Protein AF-A0A498NZZ6-F1 (afdb_monomer)

Mean predicted aligned error: 19.22 Å

Structure (mmCIF, N/CA/C/O backbone):
data_AF-A0A498NZZ6-F1
#
_entry.id   AF-A0A498NZZ6-F1
#
loop_
_atom_site.group_PDB
_atom_site.id
_atom_site.type_symbol
_atom_site.label_atom_id
_atom_site.label_alt_id
_atom_site.label_comp_id
_atom_site.label_asym_id
_atom_site.label_entity_id
_atom_site.label_seq_id
_atom_site.pdbx_PDB_ins_code
_atom_site.Cartn_x
_atom_site.Cartn_y
_atom_site.Cartn_z
_atom_site.occupancy
_atom_site.B_iso_or_equiv
_atom_site.auth_seq_id
_atom_site.auth_comp_id
_atom_site.auth_asym_id
_atom_site.auth_atom_id
_atom_site.pdbx_PDB_model_num
ATOM 1 N N . MET A 1 1 ? 31.269 -33.606 -19.401 1.00 63.59 1 MET A N 1
ATOM 2 C CA . MET A 1 1 ? 30.592 -34.499 -18.435 1.00 63.59 1 MET A CA 1
ATOM 3 C C . MET A 1 1 ? 29.273 -35.036 -18.987 1.00 63.59 1 MET A C 1
ATOM 5 O O . MET A 1 1 ? 29.204 -36.233 -19.192 1.00 63.59 1 MET A O 1
ATOM 9 N N . PHE A 1 2 ? 28.283 -34.200 -19.326 1.00 67.50 2 PHE A N 1
ATOM 10 C CA . PHE A 1 2 ? 26.957 -34.668 -19.786 1.00 67.50 2 PHE A CA 1
ATOM 11 C C . PHE A 1 2 ? 26.916 -35.304 -21.185 1.00 67.50 2 PHE A C 1
ATOM 13 O O . PHE A 1 2 ? 26.079 -36.144 -21.464 1.00 67.50 2 PHE A O 1
ATOM 20 N N . ARG A 1 3 ? 27.832 -34.947 -22.088 1.00 67.62 3 ARG A N 1
ATOM 21 C CA . ARG A 1 3 ? 27.827 -35.462 -23.471 1.00 67.62 3 ARG A CA 1
ATOM 22 C C . ARG A 1 3 ? 28.180 -36.957 -23.590 1.00 67.62 3 ARG A C 1
ATOM 24 O O . ARG A 1 3 ? 28.007 -37.521 -24.657 1.00 67.62 3 ARG A O 1
ATOM 31 N N . ASN A 1 4 ? 28.660 -37.573 -22.506 1.00 70.81 4 ASN A N 1
ATOM 32 C CA . ASN A 1 4 ? 29.075 -38.979 -22.459 1.00 70.81 4 ASN A CA 1
ATOM 33 C C . ASN A 1 4 ? 28.142 -39.833 -21.577 1.00 70.81 4 ASN A C 1
ATOM 35 O O . ASN A 1 4 ? 28.469 -40.983 -21.304 1.00 70.81 4 ASN A O 1
ATOM 39 N N . SER A 1 5 ? 27.048 -39.270 -21.044 1.00 66.81 5 SER A N 1
ATOM 40 C CA . SER A 1 5 ? 26.195 -39.972 -20.072 1.00 66.81 5 SER A CA 1
ATOM 41 C C . SER A 1 5 ? 25.064 -40.788 -20.701 1.00 66.81 5 SER A C 1
ATOM 43 O O . SER A 1 5 ? 24.504 -41.636 -20.016 1.00 66.81 5 SER A O 1
ATOM 45 N N . SER A 1 6 ? 24.714 -40.542 -21.966 1.00 70.81 6 SER A N 1
ATOM 46 C CA . SER A 1 6 ? 23.755 -41.350 -22.729 1.00 70.81 6 SER A CA 1
ATOM 47 C C . SER A 1 6 ? 23.851 -41.023 -24.220 1.00 70.81 6 SER A C 1
ATOM 49 O O . SER A 1 6 ? 24.021 -39.856 -24.572 1.00 70.81 6 SER A O 1
ATOM 51 N N . ASP A 1 7 ? 23.693 -42.035 -25.075 1.00 79.94 7 ASP A N 1
ATOM 52 C CA . ASP A 1 7 ? 23.539 -41.869 -26.528 1.00 79.94 7 ASP A CA 1
ATOM 53 C C . ASP A 1 7 ? 22.092 -41.507 -26.919 1.00 79.94 7 ASP A C 1
ATOM 55 O O . ASP A 1 7 ? 21.829 -41.081 -28.045 1.00 79.94 7 ASP A O 1
ATOM 59 N N . ASP A 1 8 ? 21.145 -41.643 -25.983 1.00 87.19 8 ASP A N 1
ATOM 60 C CA . ASP A 1 8 ? 19.768 -41.184 -26.149 1.00 87.19 8 ASP A CA 1
ATOM 61 C C . ASP A 1 8 ? 19.680 -39.672 -25.897 1.00 87.19 8 ASP A C 1
ATOM 63 O O . ASP A 1 8 ? 19.874 -39.185 -24.776 1.00 87.19 8 ASP A O 1
ATOM 67 N N . VAL A 1 9 ? 19.338 -38.942 -26.961 1.00 87.94 9 VAL A N 1
ATOM 68 C CA . VAL A 1 9 ? 19.133 -37.489 -26.964 1.00 87.94 9 VAL A CA 1
ATOM 69 C C . VAL A 1 9 ? 18.130 -37.068 -25.896 1.00 87.94 9 VAL A C 1
ATOM 71 O O . VAL A 1 9 ? 18.357 -36.055 -25.238 1.00 87.94 9 VAL A O 1
ATOM 74 N N . ASN A 1 10 ? 17.067 -37.845 -25.684 1.00 87.31 10 ASN A N 1
ATOM 75 C CA . ASN A 1 10 ? 16.030 -37.514 -24.715 1.00 87.31 10 ASN A CA 1
ATOM 76 C C . ASN A 1 10 ? 16.569 -37.582 -23.277 1.00 87.31 10 ASN A C 1
ATOM 78 O O . ASN A 1 10 ? 16.395 -36.655 -22.488 1.00 87.31 10 ASN A O 1
ATOM 82 N N . VAL A 1 11 ? 17.312 -38.642 -22.950 1.00 86.31 11 VAL A N 1
ATOM 83 C CA . VAL A 1 11 ? 17.957 -38.800 -21.633 1.00 86.31 11 VAL A CA 1
ATOM 84 C C . VAL A 1 11 ? 19.023 -37.724 -21.407 1.00 86.31 11 VAL A C 1
ATOM 86 O O . VAL A 1 11 ? 19.155 -37.198 -20.301 1.00 86.31 11 VAL A O 1
ATOM 89 N N . PHE A 1 12 ? 19.765 -37.355 -22.453 1.00 88.19 12 PHE A N 1
ATOM 90 C CA . PHE A 1 12 ? 20.725 -36.256 -22.389 1.00 88.19 12 PHE A CA 1
ATOM 91 C C . PHE A 1 12 ? 20.042 -34.910 -22.105 1.00 88.19 12 PHE A C 1
ATOM 93 O O . PHE A 1 12 ? 20.493 -34.174 -21.222 1.00 88.19 12 PHE A O 1
ATOM 100 N N . THR A 1 13 ? 18.954 -34.589 -22.813 1.00 90.06 13 THR A N 1
ATOM 101 C CA . THR A 1 13 ? 18.217 -33.338 -22.591 1.00 90.06 13 THR A CA 1
ATOM 102 C C . THR A 1 13 ? 17.628 -33.277 -21.191 1.00 90.06 13 THR A C 1
ATOM 104 O O . THR A 1 13 ? 17.774 -32.250 -20.534 1.00 90.06 13 THR A O 1
ATOM 107 N N . GLU A 1 14 ? 17.067 -34.379 -20.692 1.00 90.19 14 GLU A N 1
ATOM 108 C CA . GLU A 1 14 ? 16.544 -34.465 -19.324 1.00 90.19 14 GLU A CA 1
ATOM 109 C C . GLU A 1 14 ? 17.641 -34.222 -18.277 1.00 90.19 14 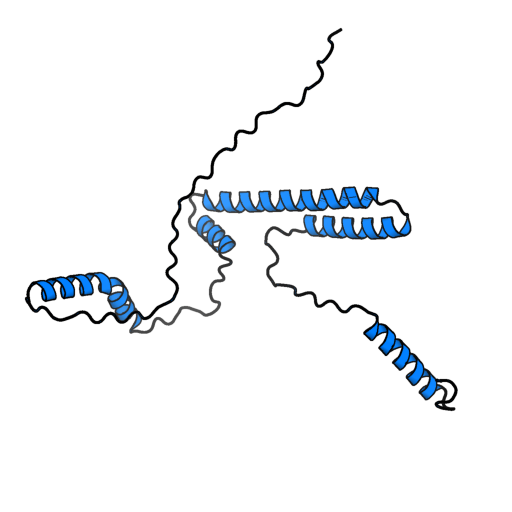GLU A C 1
ATOM 111 O O . GLU A 1 14 ? 17.463 -33.427 -17.354 1.00 90.19 14 GLU A O 1
ATOM 116 N N . ALA A 1 15 ? 18.824 -34.824 -18.446 1.00 89.31 15 ALA A N 1
ATOM 117 C CA . ALA A 1 15 ? 19.942 -34.632 -17.522 1.00 89.31 15 ALA A CA 1
ATOM 118 C C . ALA A 1 15 ? 20.450 -33.179 -17.501 1.00 89.31 15 ALA A C 1
ATOM 120 O O . ALA A 1 15 ? 20.735 -32.629 -16.433 1.00 89.31 15 ALA A O 1
ATOM 121 N N . VAL A 1 16 ? 20.556 -32.543 -18.672 1.00 91.50 16 VAL A N 1
ATOM 122 C CA . VAL A 1 16 ? 21.008 -31.149 -18.787 1.00 91.50 16 VAL A CA 1
ATOM 123 C C . VAL A 1 16 ? 19.960 -30.184 -18.236 1.00 91.50 16 VAL A C 1
ATOM 125 O O . VAL A 1 16 ? 20.310 -29.295 -17.459 1.00 91.50 16 VAL A O 1
ATOM 128 N N . VAL A 1 17 ? 18.685 -30.365 -18.584 1.00 92.69 17 VAL A N 1
ATOM 129 C CA . VAL A 1 17 ? 17.582 -29.535 -18.075 1.00 92.69 17 VAL A CA 1
ATOM 130 C C . VAL A 1 17 ? 17.451 -29.694 -16.563 1.00 92.69 17 VAL A C 1
ATOM 132 O O . VAL A 1 17 ? 17.343 -28.689 -15.862 1.00 92.69 17 VAL A O 1
ATOM 135 N N . GLY A 1 18 ? 17.557 -30.917 -16.040 1.00 93.44 18 GLY A N 1
ATOM 136 C CA . GLY A 1 18 ? 17.551 -31.180 -14.602 1.00 93.44 18 GLY A CA 1
ATOM 137 C C . GLY A 1 18 ? 18.718 -30.509 -13.874 1.00 93.44 18 GLY A C 1
ATOM 138 O O . GLY A 1 18 ? 18.526 -29.910 -12.815 1.00 93.44 18 GLY A O 1
ATOM 139 N N . PHE A 1 19 ? 19.922 -30.533 -14.455 1.00 92.25 19 PHE A N 1
ATOM 140 C CA . PHE A 1 19 ? 21.080 -29.844 -13.883 1.00 92.25 19 PHE A CA 1
ATOM 141 C C . PHE A 1 19 ? 20.921 -28.317 -13.899 1.00 92.25 19 PHE A C 1
ATOM 143 O O . PHE A 1 19 ? 21.207 -27.665 -12.896 1.00 92.25 19 PHE A O 1
ATOM 150 N N . ILE A 1 20 ? 20.423 -27.744 -14.999 1.00 93.81 20 ILE A N 1
ATOM 151 C CA . ILE A 1 20 ? 20.119 -26.307 -15.088 1.00 93.81 20 ILE A CA 1
ATOM 152 C C . ILE A 1 20 ? 19.033 -25.926 -14.077 1.00 93.81 20 ILE A C 1
ATOM 154 O O . ILE A 1 20 ? 19.177 -24.916 -13.393 1.00 93.81 20 ILE A O 1
ATOM 158 N N . GLY A 1 21 ? 17.982 -26.739 -13.944 1.00 93.50 21 GLY A N 1
ATOM 159 C CA . GLY A 1 21 ? 16.913 -26.542 -12.965 1.00 93.50 21 GLY A CA 1
ATOM 160 C C . GLY A 1 21 ? 17.445 -26.537 -11.535 1.00 93.50 21 GLY A C 1
ATOM 161 O O . GLY A 1 21 ? 17.166 -25.608 -10.782 1.00 93.50 21 GLY A O 1
ATOM 162 N N . LYS A 1 22 ? 18.314 -27.498 -11.197 1.00 93.06 22 LYS A N 1
ATOM 163 C CA . LYS A 1 22 ? 19.007 -27.526 -9.905 1.00 93.06 22 LYS A CA 1
ATOM 164 C C . LYS A 1 22 ? 19.840 -26.264 -9.677 1.00 93.06 22 LYS A C 1
ATOM 166 O O . LYS A 1 22 ? 19.746 -25.668 -8.613 1.00 93.06 22 LYS A O 1
ATOM 171 N N . LEU A 1 23 ? 20.635 -25.835 -10.660 1.00 92.00 23 LEU A N 1
ATOM 172 C CA . LEU A 1 23 ? 21.419 -24.602 -10.535 1.00 92.00 23 LEU A CA 1
ATOM 173 C C . LEU A 1 23 ? 20.524 -23.373 -10.359 1.00 92.00 23 LEU A C 1
ATOM 175 O O . LEU A 1 23 ? 20.854 -22.494 -9.568 1.00 92.00 23 LEU A O 1
ATOM 179 N N . ALA A 1 24 ? 19.396 -23.299 -11.063 1.00 90.25 24 ALA A N 1
ATOM 180 C CA . ALA A 1 24 ? 18.435 -22.217 -10.893 1.00 90.25 24 ALA A CA 1
ATOM 181 C C . ALA A 1 24 ? 17.836 -22.220 -9.479 1.00 90.25 24 ALA A C 1
ATOM 183 O O . ALA A 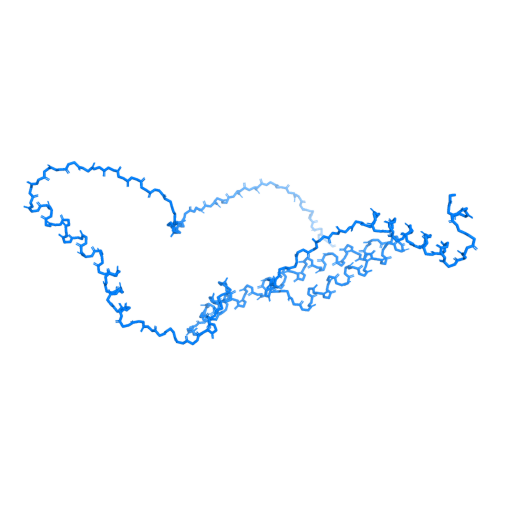1 24 ? 17.751 -21.166 -8.858 1.00 90.25 24 ALA A O 1
ATOM 184 N N . ASP A 1 25 ? 17.492 -23.391 -8.944 1.00 88.19 25 ASP A N 1
ATOM 185 C CA . ASP A 1 25 ? 16.982 -23.535 -7.580 1.00 88.19 25 ASP A CA 1
ATOM 186 C C . ASP A 1 25 ? 18.023 -23.219 -6.498 1.00 88.19 25 ASP A C 1
ATOM 188 O O . ASP A 1 25 ? 17.668 -22.606 -5.489 1.00 88.19 25 ASP A O 1
ATOM 192 N N . ASP A 1 26 ? 19.281 -23.613 -6.712 1.00 87.88 26 ASP A N 1
ATOM 193 C CA . ASP A 1 26 ? 20.394 -23.405 -5.777 1.00 87.88 26 ASP A CA 1
ATOM 194 C C . ASP A 1 26 ? 20.894 -21.944 -5.797 1.00 87.88 26 ASP A C 1
ATOM 196 O O . ASP A 1 26 ? 21.365 -21.433 -4.781 1.00 87.88 26 ASP A O 1
ATOM 200 N N . THR A 1 27 ? 20.800 -21.252 -6.942 1.00 87.31 27 THR A N 1
ATOM 201 C CA . THR A 1 27 ? 21.241 -19.848 -7.092 1.00 87.31 27 THR A CA 1
ATOM 202 C C . THR A 1 27 ? 20.134 -18.830 -6.831 1.00 87.31 27 THR A C 1
ATOM 204 O O . THR A 1 27 ? 20.422 -17.703 -6.415 1.00 87.31 27 THR A O 1
ATOM 207 N N . ALA A 1 28 ? 18.867 -19.191 -7.046 1.00 82.56 28 ALA A N 1
ATOM 208 C CA . ALA A 1 28 ? 17.750 -18.320 -6.724 1.00 82.56 28 ALA A CA 1
ATOM 209 C C . ALA A 1 28 ? 17.581 -18.223 -5.203 1.00 82.56 28 ALA A C 1
ATOM 211 O O . ALA A 1 28 ? 17.160 -19.163 -4.531 1.00 82.56 28 ALA A O 1
ATOM 212 N N . LEU A 1 29 ? 17.841 -17.040 -4.649 1.00 85.00 29 LEU A N 1
ATOM 213 C CA . LEU A 1 29 ? 17.502 -16.717 -3.264 1.00 85.00 29 LEU A CA 1
ATOM 214 C C . LEU A 1 29 ? 15.981 -16.817 -3.056 1.00 85.00 29 LEU A C 1
ATOM 216 O O . LEU A 1 29 ? 15.225 -15.900 -3.386 1.00 85.00 29 LEU A O 1
ATOM 220 N N . LYS A 1 30 ? 15.522 -17.931 -2.477 1.00 80.31 30 LYS A N 1
ATOM 221 C CA . LYS A 1 30 ? 14.125 -18.123 -2.067 1.00 80.31 30 LYS A CA 1
ATOM 222 C C . LYS A 1 30 ? 13.892 -17.382 -0.753 1.00 80.31 30 LYS A C 1
ATOM 224 O O . LYS A 1 30 ? 14.374 -17.789 0.300 1.00 80.31 30 LYS A O 1
ATOM 229 N N . THR A 1 31 ? 13.153 -16.277 -0.808 1.00 81.00 31 THR A N 1
ATOM 230 C CA . THR A 1 31 ? 12.742 -15.535 0.390 1.00 81.00 31 THR A CA 1
ATOM 231 C C . THR A 1 31 ? 11.289 -15.860 0.727 1.00 81.00 31 THR A C 1
ATOM 233 O O . THR A 1 31 ? 10.381 -15.645 -0.072 1.00 81.00 31 THR A O 1
ATOM 236 N N . THR A 1 32 ? 11.049 -16.401 1.923 1.00 80.50 32 THR A N 1
ATOM 237 C CA . THR A 1 32 ? 9.689 -16.665 2.410 1.00 80.50 32 THR A 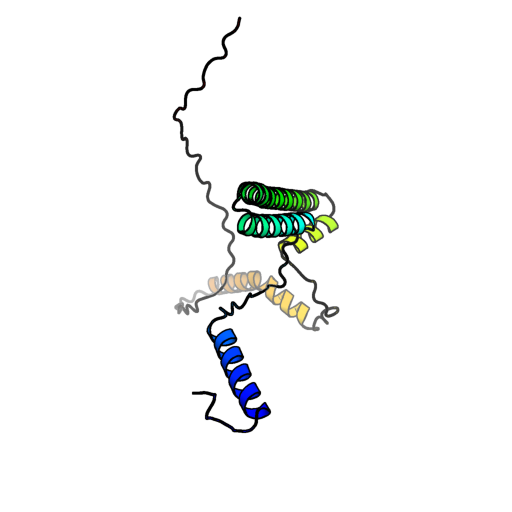CA 1
ATOM 238 C C . THR A 1 32 ? 9.078 -15.367 2.927 1.00 80.50 32 THR A C 1
ATOM 240 O O . THR A 1 32 ? 9.456 -14.868 3.988 1.00 80.50 32 THR A O 1
ATOM 243 N N . ILE A 1 33 ? 8.111 -14.812 2.193 1.00 77.00 33 ILE A N 1
ATOM 244 C CA . ILE A 1 33 ? 7.378 -13.616 2.622 1.00 77.00 33 ILE A CA 1
ATOM 245 C C . ILE A 1 33 ? 6.180 -14.047 3.469 1.00 77.00 33 ILE A C 1
ATOM 247 O O . ILE A 1 33 ? 5.184 -14.557 2.956 1.00 77.00 33 ILE A O 1
ATOM 251 N N . ARG A 1 34 ? 6.248 -13.807 4.782 1.00 72.31 34 ARG A N 1
ATOM 252 C CA . ARG A 1 34 ? 5.100 -13.989 5.678 1.00 72.31 34 ARG A CA 1
ATOM 253 C C . ARG A 1 34 ? 4.110 -12.841 5.481 1.00 72.31 34 ARG A C 1
ATOM 255 O O . ARG A 1 34 ? 4.361 -11.718 5.914 1.00 72.31 34 ARG A O 1
ATOM 262 N N . THR A 1 35 ? 2.987 -13.120 4.827 1.00 61.94 35 THR A N 1
ATOM 263 C CA . THR A 1 35 ? 1.878 -12.171 4.690 1.00 61.94 35 THR A CA 1
ATOM 264 C C . THR A 1 35 ? 0.890 -12.380 5.830 1.00 61.94 35 THR A C 1
ATOM 266 O O . THR A 1 35 ? 0.328 -13.455 6.010 1.00 61.94 35 THR A O 1
ATOM 269 N N . PHE A 1 36 ? 0.699 -11.349 6.648 1.00 61.47 36 PHE A N 1
ATOM 270 C CA . PHE A 1 36 ? -0.318 -11.380 7.689 1.00 61.47 36 PHE A CA 1
ATOM 271 C C . PHE A 1 36 ? -1.657 -10.927 7.104 1.00 61.47 36 PHE A C 1
ATOM 273 O O . PHE A 1 36 ? -1.681 -9.923 6.385 1.00 61.47 36 PHE A O 1
ATOM 280 N N . PRO A 1 37 ? -2.784 -11.557 7.478 1.00 59.66 37 PRO A N 1
ATOM 281 C CA . PRO A 1 37 ? -4.128 -11.058 7.182 1.00 59.66 37 PRO A CA 1
ATOM 282 C C . PRO A 1 37 ? -4.477 -9.806 8.015 1.00 59.66 37 PRO A C 1
ATOM 284 O O . PRO A 1 37 ? -5.627 -9.581 8.365 1.00 59.66 37 PRO A O 1
ATOM 287 N N . ASN A 1 38 ? -3.484 -8.973 8.333 1.00 60.34 38 ASN A N 1
ATOM 288 C CA . ASN A 1 38 ? -3.653 -7.662 8.939 1.00 60.34 38 ASN A CA 1
ATOM 289 C C . ASN A 1 38 ? -3.337 -6.601 7.879 1.00 60.34 38 ASN A C 1
ATOM 291 O O . ASN A 1 38 ? -2.321 -5.898 7.938 1.00 60.34 38 ASN A O 1
ATOM 295 N N . GLN A 1 39 ? -4.185 -6.539 6.846 1.00 71.50 39 GLN A N 1
ATOM 296 C CA . GLN A 1 39 ? -4.186 -5.374 5.972 1.00 71.50 39 GLN A CA 1
ATOM 297 C C . GLN A 1 39 ? -4.578 -4.188 6.834 1.00 71.50 39 GLN A C 1
ATOM 299 O O . GLN A 1 39 ? -5.714 -4.091 7.296 1.00 71.50 39 GLN A O 1
ATOM 304 N N . LYS A 1 40 ? -3.614 -3.300 7.071 1.00 85.00 40 LYS A N 1
ATOM 305 C CA . LYS A 1 40 ? -3.867 -2.122 7.883 1.00 85.00 40 LYS A CA 1
ATOM 306 C C . LYS A 1 40 ? -5.040 -1.354 7.263 1.00 85.00 40 LYS A C 1
ATOM 308 O O . LYS A 1 40 ? -4.986 -1.071 6.067 1.00 85.00 40 LYS A O 1
ATOM 313 N N . PRO A 1 41 ? -6.068 -0.980 8.042 1.00 85.00 41 PRO A N 1
ATOM 314 C CA . PRO A 1 41 ? -7.312 -0.416 7.507 1.00 85.00 41 PRO A CA 1
ATOM 315 C C . PRO A 1 41 ? -7.128 0.942 6.811 1.00 85.00 41 PRO A C 1
ATOM 317 O O . PRO A 1 41 ? -8.007 1.393 6.083 1.00 85.00 41 PRO A O 1
ATOM 320 N N . TRP A 1 42 ? -5.974 1.585 7.002 1.00 88.75 42 TRP A N 1
ATOM 321 C CA . TRP A 1 42 ? -5.573 2.805 6.305 1.00 88.75 42 TRP A CA 1
ATOM 322 C C . TRP A 1 42 ? -4.838 2.561 4.976 1.00 88.75 42 TRP A C 1
ATOM 324 O O . TRP A 1 42 ? -4.507 3.528 4.299 1.00 88.75 42 TRP A O 1
ATOM 334 N N . VAL A 1 43 ? -4.551 1.314 4.582 1.00 91.69 43 VAL A N 1
ATOM 335 C CA . VAL A 1 43 ? -3.951 1.005 3.273 1.00 91.69 43 VAL A CA 1
ATOM 336 C C . VAL A 1 43 ? -5.050 0.988 2.219 1.00 91.69 43 VAL A C 1
ATOM 338 O O . VAL A 1 43 ? -5.822 0.040 2.106 1.00 91.69 43 VAL A O 1
ATOM 341 N N . ASP A 1 44 ? -5.116 2.053 1.433 1.00 89.50 44 ASP A N 1
ATOM 342 C CA . ASP A 1 44 ? -6.125 2.249 0.402 1.00 89.50 44 ASP A CA 1
ATOM 343 C C . ASP A 1 44 ? -5.579 1.942 -1.011 1.00 89.50 44 ASP A C 1
ATOM 345 O O . ASP A 1 44 ? -4.499 1.369 -1.202 1.00 89.50 44 ASP A O 1
ATOM 349 N N . LYS A 1 45 ? -6.358 2.265 -2.052 1.00 90.69 45 LYS A N 1
ATOM 350 C CA . LYS A 1 45 ? -5.883 2.145 -3.441 1.00 90.69 45 LYS A CA 1
ATOM 351 C C . LYS A 1 45 ? -4.746 3.126 -3.749 1.00 90.69 45 LYS A C 1
ATOM 353 O O . LYS A 1 45 ? -3.834 2.751 -4.472 1.00 90.69 45 LYS A O 1
ATOM 358 N N . THR A 1 46 ? -4.756 4.323 -3.160 1.00 92.19 46 THR A N 1
ATOM 359 C CA . THR A 1 46 ? -3.789 5.381 -3.487 1.00 92.19 46 THR A CA 1
ATOM 360 C C . THR A 1 46 ? -2.382 5.013 -3.023 1.00 92.19 46 THR A C 1
ATOM 362 O O . THR A 1 46 ? -1.423 5.181 -3.776 1.00 92.19 46 THR A O 1
ATOM 365 N N . ILE A 1 47 ? -2.252 4.387 -1.849 1.00 95.06 47 ILE A N 1
ATOM 366 C CA . ILE A 1 47 ? -0.981 3.828 -1.374 1.00 95.06 47 ILE A CA 1
ATOM 367 C C . ILE A 1 47 ? -0.498 2.711 -2.303 1.00 95.06 47 ILE A C 1
ATOM 369 O O . ILE A 1 47 ? 0.685 2.663 -2.646 1.00 95.06 47 ILE A O 1
ATOM 373 N N . ARG A 1 48 ? -1.395 1.815 -2.734 1.00 94.00 48 ARG A N 1
ATOM 374 C CA . ARG A 1 48 ? -1.042 0.732 -3.670 1.00 94.00 48 ARG A CA 1
ATOM 375 C C . ARG A 1 48 ? -0.594 1.279 -5.024 1.00 94.00 48 ARG A C 1
ATOM 377 O O . ARG A 1 48 ? 0.353 0.753 -5.604 1.00 94.00 48 ARG A O 1
ATOM 384 N N . ASP A 1 49 ? -1.227 2.339 -5.507 1.00 95.75 49 ASP A N 1
ATOM 385 C CA . ASP A 1 49 ? -0.863 3.020 -6.751 1.00 95.75 49 ASP A CA 1
ATOM 386 C C . ASP A 1 49 ? 0.498 3.711 -6.625 1.00 95.75 49 ASP A C 1
ATOM 388 O O . ASP A 1 49 ? 1.360 3.532 -7.486 1.00 95.75 49 ASP A O 1
ATOM 392 N N . ALA A 1 50 ? 0.747 4.409 -5.513 1.00 96.50 50 ALA A N 1
ATOM 393 C CA . ALA A 1 50 ? 2.037 5.033 -5.228 1.00 96.50 50 ALA A CA 1
ATOM 394 C C . ALA A 1 50 ? 3.171 3.996 -5.130 1.00 96.50 50 ALA A C 1
ATOM 396 O O . ALA A 1 50 ? 4.260 4.213 -5.665 1.00 96.50 50 ALA A O 1
ATOM 397 N N . LEU A 1 51 ? 2.919 2.844 -4.496 1.00 96.94 51 LEU A N 1
ATOM 398 C CA . LEU A 1 51 ? 3.875 1.735 -4.433 1.00 96.94 51 LEU A CA 1
ATOM 399 C C . LEU A 1 51 ? 4.174 1.169 -5.826 1.00 96.94 51 LEU A C 1
ATOM 401 O O . LEU A 1 51 ? 5.344 1.001 -6.168 1.00 96.94 51 LEU A O 1
ATOM 405 N N . ARG A 1 52 ? 3.141 0.933 -6.647 1.00 97.50 52 ARG A N 1
ATOM 406 C CA . ARG A 1 52 ? 3.312 0.481 -8.039 1.00 97.50 52 ARG A CA 1
ATOM 407 C C . ARG A 1 52 ? 4.108 1.487 -8.868 1.00 97.50 52 ARG A C 1
ATOM 409 O O . ARG A 1 52 ? 5.032 1.087 -9.570 1.00 97.50 52 ARG A O 1
ATOM 416 N N . SER A 1 53 ? 3.800 2.777 -8.741 1.00 97.25 53 SER A N 1
ATOM 417 C CA . SER A 1 53 ? 4.523 3.861 -9.417 1.00 97.25 53 SER A CA 1
ATOM 418 C C . SER A 1 53 ? 5.998 3.899 -9.012 1.00 97.25 53 SER A C 1
ATOM 420 O O . SER A 1 53 ? 6.868 3.988 -9.876 1.00 97.25 53 SER A O 1
ATOM 422 N N . ARG A 1 54 ? 6.306 3.735 -7.719 1.00 98.12 54 ARG A N 1
ATOM 423 C CA . ARG A 1 54 ? 7.690 3.652 -7.232 1.00 98.12 54 ARG A CA 1
ATOM 424 C C . ARG A 1 54 ? 8.437 2.451 -7.806 1.00 98.12 54 ARG A C 1
ATOM 426 O O . ARG A 1 54 ? 9.582 2.612 -8.220 1.00 98.12 54 ARG A O 1
ATOM 433 N N . THR A 1 55 ? 7.815 1.274 -7.841 1.00 98.00 55 THR A N 1
ATOM 434 C CA . THR A 1 55 ? 8.426 0.074 -8.436 1.00 98.00 55 THR A CA 1
ATOM 435 C C . THR A 1 55 ? 8.677 0.263 -9.932 1.00 98.00 55 THR A C 1
ATOM 437 O O . THR A 1 55 ? 9.761 -0.051 -10.413 1.00 98.00 55 THR A O 1
ATOM 440 N N . ALA A 1 56 ? 7.721 0.843 -10.663 1.00 97.69 56 ALA A N 1
ATOM 441 C CA . ALA A 1 56 ? 7.892 1.154 -12.081 1.00 97.69 56 ALA A CA 1
ATOM 442 C C . ALA A 1 56 ? 9.036 2.156 -12.315 1.00 97.69 56 ALA A C 1
ATOM 444 O O . ALA A 1 56 ? 9.881 1.927 -13.176 1.00 97.69 56 ALA A O 1
ATOM 445 N N . ALA A 1 57 ? 9.111 3.220 -11.509 1.00 97.56 57 ALA A N 1
ATOM 446 C CA . ALA A 1 57 ? 10.175 4.218 -11.591 1.00 97.56 57 ALA A CA 1
ATOM 447 C C . ALA A 1 57 ? 11.559 3.636 -11.263 1.00 97.56 57 ALA A C 1
ATOM 449 O O . ALA A 1 57 ? 12.543 4.021 -11.886 1.00 97.56 57 ALA A O 1
ATOM 450 N N . TYR A 1 58 ? 11.641 2.693 -10.320 1.00 97.38 58 TYR A N 1
ATOM 451 C CA . TYR A 1 58 ? 12.884 1.983 -10.018 1.00 97.38 58 TYR A CA 1
ATOM 452 C C . TYR A 1 58 ? 13.361 1.145 -11.210 1.00 97.38 58 TYR A C 1
ATOM 454 O O . TYR A 1 58 ? 14.512 1.258 -11.622 1.00 97.38 58 TYR A O 1
ATOM 462 N N . ASN A 1 59 ? 12.462 0.355 -11.804 1.00 97.00 59 ASN A N 1
ATOM 463 C CA . ASN A 1 59 ? 12.789 -0.484 -12.957 1.00 97.00 59 ASN A CA 1
ATOM 464 C C . ASN A 1 59 ? 13.184 0.360 -14.180 1.00 97.00 59 ASN A C 1
ATOM 466 O O . ASN A 1 59 ? 14.147 0.033 -14.869 1.00 97.00 59 ASN A O 1
ATOM 470 N N . ALA A 1 60 ? 12.481 1.471 -14.421 1.00 96.50 60 ALA A N 1
ATOM 471 C CA . ALA A 1 60 ? 12.830 2.418 -15.477 1.00 96.50 60 ALA A CA 1
ATOM 472 C C . ALA A 1 60 ? 14.198 3.074 -15.226 1.00 96.50 60 ALA A C 1
ATOM 474 O O . ALA A 1 60 ? 15.006 3.176 -16.145 1.00 96.50 60 ALA A O 1
ATOM 475 N N . GLY A 1 61 ? 14.488 3.457 -13.979 1.00 96.75 61 GLY A N 1
ATOM 476 C CA . GLY A 1 61 ? 15.784 4.013 -13.594 1.00 96.75 61 GLY A CA 1
ATOM 477 C C . GLY A 1 61 ? 16.934 3.014 -13.720 1.00 96.75 61 GLY A C 1
ATOM 478 O O . GLY A 1 61 ? 18.037 3.409 -14.079 1.00 96.75 61 GLY A O 1
ATOM 479 N N . LEU A 1 62 ? 16.687 1.718 -13.507 1.00 95.06 62 LEU A N 1
ATOM 480 C CA . LEU A 1 62 ? 17.690 0.673 -13.738 1.00 95.06 62 LEU A CA 1
ATOM 481 C C . LEU A 1 62 ? 18.040 0.528 -15.229 1.00 95.06 62 LEU A C 1
ATOM 483 O O . LEU A 1 62 ? 19.198 0.296 -15.559 1.00 95.06 62 LEU A O 1
ATOM 487 N N . ALA A 1 63 ? 17.057 0.694 -16.120 1.00 94.62 63 ALA A N 1
ATOM 488 C CA . ALA A 1 63 ? 17.265 0.636 -17.567 1.00 94.62 63 ALA A CA 1
ATOM 489 C C . ALA A 1 63 ? 17.869 1.930 -18.144 1.00 94.62 63 ALA A C 1
ATOM 491 O O . ALA A 1 63 ? 18.701 1.873 -19.045 1.00 94.62 63 ALA A O 1
ATOM 492 N N . SER A 1 64 ? 17.448 3.095 -17.639 1.00 93.38 64 SER A N 1
ATOM 493 C CA . SER A 1 64 ? 17.838 4.410 -18.169 1.00 93.38 64 SER A CA 1
ATOM 494 C C . SER A 1 64 ? 19.030 5.051 -17.448 1.00 93.38 64 SER A C 1
ATOM 496 O O . SER A 1 64 ? 19.587 6.018 -17.960 1.00 93.38 64 SER A O 1
ATOM 498 N N . GLY A 1 65 ? 19.379 4.593 -16.243 1.00 94.38 65 GLY A N 1
ATOM 499 C CA . GLY A 1 65 ? 20.385 5.207 -15.367 1.00 94.38 65 GLY A CA 1
ATOM 500 C C . GLY A 1 65 ? 19.901 6.422 -14.557 1.00 94.38 65 GLY A C 1
ATOM 501 O O . GLY A 1 65 ? 20.571 6.818 -13.604 1.00 94.38 65 GLY A O 1
ATOM 502 N N . ASP A 1 66 ? 18.739 7.004 -14.877 1.00 95.25 66 ASP A N 1
ATOM 503 C CA . ASP A 1 66 ? 18.167 8.136 -14.138 1.00 95.25 66 ASP A CA 1
ATOM 504 C C . ASP A 1 66 ? 17.309 7.680 -12.943 1.00 95.25 66 ASP A C 1
ATOM 506 O O . ASP A 1 66 ? 16.247 7.074 -13.088 1.00 95.25 66 ASP A O 1
ATOM 510 N N . MET A 1 67 ? 17.757 8.021 -11.734 1.00 96.06 67 MET A N 1
ATOM 511 C CA . MET A 1 67 ? 17.091 7.671 -10.476 1.00 96.06 67 MET A CA 1
ATOM 512 C C . MET A 1 67 ? 16.244 8.821 -9.892 1.00 96.06 67 MET A C 1
ATOM 514 O O . MET A 1 67 ? 15.634 8.666 -8.825 1.00 96.06 67 MET A O 1
ATOM 518 N N . VAL A 1 68 ? 16.180 9.985 -10.548 1.00 97.44 68 VAL A N 1
ATOM 519 C CA . VAL A 1 68 ? 15.376 11.134 -10.092 1.00 97.44 68 VAL A CA 1
ATOM 520 C C . VAL A 1 68 ? 13.878 10.789 -9.987 1.00 97.44 68 VAL A C 1
ATOM 522 O O . VAL A 1 68 ? 13.296 11.048 -8.923 1.00 97.44 68 VAL A O 1
ATOM 525 N N . PRO A 1 69 ? 13.245 10.119 -10.976 1.00 96.88 69 PRO A N 1
ATOM 526 C CA . PRO A 1 69 ? 11.834 9.737 -10.889 1.00 96.88 69 PRO A CA 1
ATOM 527 C C . PRO A 1 69 ? 11.549 8.800 -9.712 1.00 96.88 69 PRO A C 1
ATOM 529 O O . PRO A 1 69 ? 10.528 8.922 -9.033 1.00 96.88 69 PRO A O 1
ATOM 532 N N . TYR A 1 70 ? 12.480 7.894 -9.409 1.00 97.75 70 TYR A N 1
ATOM 533 C CA . TYR A 1 70 ? 12.359 6.990 -8.270 1.00 97.75 70 TYR A CA 1
ATOM 534 C C . TYR A 1 70 ? 12.409 7.730 -6.926 1.00 97.75 70 TYR A C 1
ATOM 536 O O . TYR A 1 70 ? 11.639 7.400 -6.014 1.00 97.75 70 TYR A O 1
ATOM 544 N N . LYS A 1 71 ? 13.272 8.749 -6.781 1.00 97.31 71 LYS A N 1
ATOM 545 C CA . LYS A 1 71 ? 13.313 9.591 -5.570 1.00 97.31 71 LYS A CA 1
ATOM 546 C C . LYS A 1 71 ? 11.984 10.324 -5.368 1.00 97.31 71 LYS A C 1
ATOM 548 O O . LYS A 1 71 ? 11.444 10.299 -4.258 1.00 97.31 71 LYS A O 1
ATOM 553 N N . ALA A 1 72 ? 11.427 10.899 -6.435 1.00 97.62 72 ALA A N 1
ATOM 554 C CA . ALA A 1 72 ? 10.124 11.563 -6.403 1.00 97.62 72 ALA A CA 1
ATOM 555 C C . ALA A 1 72 ? 8.993 10.587 -6.032 1.00 97.62 72 ALA A C 1
ATOM 557 O O . ALA A 1 72 ? 8.227 10.842 -5.099 1.00 97.62 72 ALA A O 1
ATOM 558 N N . ALA A 1 73 ? 8.938 9.415 -6.672 1.00 97.81 73 ALA A N 1
ATOM 559 C CA . ALA A 1 73 ? 7.952 8.384 -6.352 1.00 97.81 73 ALA A CA 1
ATOM 560 C C . ALA A 1 73 ? 8.094 7.868 -4.905 1.00 97.81 73 ALA A C 1
ATOM 562 O O . ALA A 1 73 ? 7.099 7.639 -4.218 1.00 97.81 73 ALA A O 1
ATOM 563 N N . SER A 1 74 ? 9.323 7.755 -4.391 1.00 97.44 74 SER A N 1
ATOM 564 C CA . SER A 1 74 ? 9.587 7.380 -2.995 1.00 97.44 74 SER A CA 1
ATOM 565 C C . SER A 1 74 ? 9.107 8.435 -1.997 1.00 97.44 74 SER A C 1
ATOM 567 O O . SER A 1 74 ? 8.584 8.095 -0.932 1.00 97.44 74 SER A O 1
ATOM 569 N N . TYR A 1 75 ? 9.247 9.721 -2.327 1.00 97.88 75 TYR A N 1
ATOM 570 C CA . TYR A 1 75 ? 8.645 10.796 -1.541 1.00 97.88 75 TYR A CA 1
ATOM 571 C C . TYR A 1 75 ? 7.113 10.714 -1.556 1.00 97.88 75 TYR A C 1
ATOM 573 O O . TYR A 1 75 ? 6.497 10.751 -0.489 1.00 97.88 75 TYR A O 1
ATOM 581 N N . ASN A 1 76 ? 6.510 10.490 -2.725 1.00 97.06 76 ASN A N 1
ATOM 582 C CA . ASN A 1 76 ? 5.059 10.353 -2.865 1.00 97.06 76 ASN A CA 1
ATOM 583 C C . ASN A 1 76 ? 4.493 9.184 -2.051 1.00 97.06 76 ASN A C 1
ATOM 585 O O . ASN A 1 76 ? 3.467 9.352 -1.398 1.00 97.06 76 ASN A O 1
ATOM 589 N N . VAL A 1 77 ? 5.179 8.035 -1.997 1.00 97.75 77 VAL A N 1
ATOM 590 C CA . VAL A 1 77 ? 4.777 6.912 -1.127 1.00 97.75 77 VAL A CA 1
ATOM 591 C C . VAL A 1 77 ? 4.732 7.338 0.342 1.00 97.75 77 VAL A C 1
ATOM 593 O O . VAL A 1 77 ? 3.743 7.084 1.028 1.00 97.75 77 VAL A O 1
ATOM 596 N N . ARG A 1 78 ? 5.777 8.014 0.839 1.00 97.19 78 ARG A N 1
ATOM 597 C CA . ARG A 1 78 ? 5.817 8.485 2.236 1.00 97.19 78 ARG A CA 1
ATOM 598 C C . ARG A 1 78 ? 4.696 9.482 2.526 1.00 97.19 78 ARG A C 1
ATOM 600 O O . ARG A 1 78 ? 4.060 9.385 3.576 1.00 97.19 78 ARG A O 1
ATOM 607 N N . LYS A 1 79 ? 4.441 10.400 1.591 1.00 96.69 79 LYS A N 1
ATOM 608 C CA . LYS A 1 79 ? 3.362 11.388 1.686 1.00 96.69 79 LYS A CA 1
ATOM 609 C C . LYS A 1 79 ? 1.987 10.714 1.734 1.00 96.69 79 LYS A C 1
ATOM 611 O O . LYS A 1 79 ? 1.259 10.934 2.697 1.00 96.69 79 LYS A O 1
ATOM 616 N N . ALA A 1 80 ? 1.693 9.819 0.791 1.00 95.94 80 ALA A N 1
ATOM 617 C CA . ALA A 1 80 ? 0.428 9.085 0.737 1.00 95.94 80 ALA A CA 1
ATOM 618 C C . ALA A 1 80 ? 0.179 8.268 2.016 1.00 95.94 80 ALA A C 1
ATOM 620 O O . ALA A 1 80 ? -0.914 8.293 2.574 1.00 95.94 80 ALA A O 1
ATOM 621 N N . VAL A 1 81 ? 1.209 7.597 2.548 1.00 96.19 81 VAL A N 1
ATOM 622 C CA . VAL A 1 81 ? 1.096 6.857 3.817 1.00 96.19 81 VAL A CA 1
ATOM 623 C C . VAL A 1 81 ? 0.809 7.790 4.996 1.00 96.19 81 VAL A C 1
ATOM 625 O O . VAL A 1 81 ? -0.007 7.450 5.856 1.00 96.19 81 VAL A O 1
ATOM 628 N N . LYS A 1 82 ? 1.468 8.955 5.067 1.00 96.00 82 LYS A N 1
ATOM 629 C CA . LYS A 1 82 ? 1.227 9.943 6.129 1.00 96.00 82 LYS A CA 1
ATOM 630 C C . LYS A 1 82 ? -0.211 10.461 6.075 1.00 96.00 82 LYS A C 1
ATOM 632 O O . LYS A 1 82 ? -0.889 10.462 7.100 1.00 96.00 82 LYS A O 1
ATOM 637 N N . GLU A 1 83 ? -0.676 10.842 4.891 1.00 95.69 83 GLU A N 1
ATOM 638 C CA . GLU A 1 83 ? -2.030 11.358 4.668 1.00 95.69 83 GLU A CA 1
ATOM 639 C C . GLU A 1 83 ? -3.097 10.307 4.987 1.00 95.69 83 GLU A C 1
ATOM 641 O O . GLU A 1 83 ? -4.042 10.597 5.720 1.00 95.69 83 GLU A O 1
ATOM 646 N N . ALA A 1 84 ? -2.915 9.065 4.537 1.00 95.62 84 ALA A N 1
ATOM 647 C CA . ALA A 1 84 ? -3.864 7.987 4.797 1.00 95.62 84 ALA A CA 1
ATOM 648 C C . ALA A 1 84 ? -3.982 7.651 6.292 1.00 95.62 84 ALA A C 1
ATOM 650 O O . ALA A 1 84 ? -5.088 7.471 6.807 1.00 95.62 84 ALA A O 1
ATOM 651 N N . LYS A 1 85 ? -2.854 7.617 7.017 1.00 94.69 85 LYS A N 1
ATOM 652 C CA . LYS A 1 85 ? -2.856 7.427 8.476 1.00 94.69 85 LYS A CA 1
ATOM 653 C C . LYS A 1 85 ? -3.582 8.561 9.192 1.00 94.69 85 LYS A C 1
ATOM 655 O O . LYS A 1 85 ? -4.400 8.288 10.064 1.00 94.69 85 LYS A O 1
ATOM 660 N N . GLN A 1 86 ? -3.310 9.812 8.818 1.00 95.25 86 GLN A N 1
ATOM 661 C CA . GLN A 1 86 ? -3.977 10.977 9.407 1.00 95.25 86 GLN A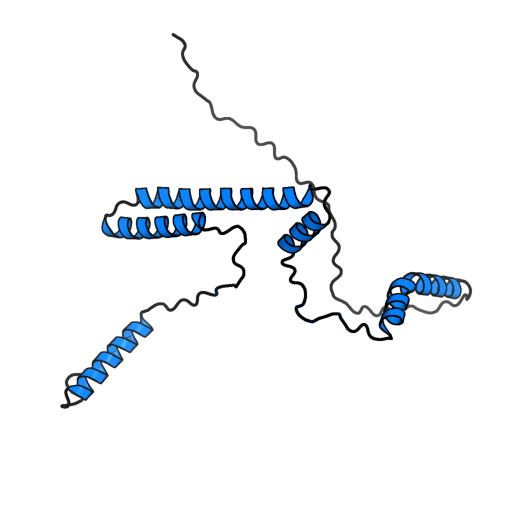 CA 1
ATOM 662 C C . GLN A 1 86 ? -5.479 10.968 9.128 1.00 95.25 86 GLN A C 1
ATOM 664 O O . GLN A 1 86 ? -6.277 11.187 10.034 1.00 95.25 86 GLN A O 1
ATOM 669 N N . HIS A 1 87 ? -5.872 10.677 7.890 1.00 94.50 87 HIS A N 1
ATOM 670 C CA . HIS A 1 87 ? -7.273 10.576 7.507 1.00 94.50 87 HIS A CA 1
ATOM 671 C C . HIS A 1 87 ? -7.997 9.481 8.303 1.00 94.50 87 HIS A C 1
ATOM 673 O O . HIS A 1 87 ? -9.093 9.701 8.818 1.00 94.50 87 HIS A O 1
ATOM 679 N N . TYR A 1 88 ? -7.371 8.311 8.451 1.00 93.62 88 TYR A N 1
ATOM 680 C CA . TYR A 1 88 ? -7.920 7.228 9.262 1.00 93.62 88 TYR A CA 1
ATOM 681 C C . TYR A 1 88 ? -8.018 7.599 10.750 1.00 93.62 88 TYR A C 1
ATOM 683 O O . TYR A 1 88 ? -9.048 7.335 11.365 1.00 93.62 88 TYR A O 1
ATOM 691 N N . GLY A 1 89 ? -6.999 8.264 11.305 1.00 93.00 89 GLY A N 1
ATOM 692 C CA . GLY A 1 89 ? -7.018 8.775 12.680 1.00 93.00 89 GLY A CA 1
ATOM 693 C C . GLY A 1 89 ? -8.185 9.732 12.925 1.00 93.00 89 GLY A C 1
ATOM 694 O O . GLY A 1 89 ? -9.016 9.469 13.788 1.00 93.00 89 GLY A O 1
ATOM 695 N N . ARG A 1 90 ? -8.344 10.754 12.072 1.00 94.56 90 ARG A N 1
ATOM 696 C CA . ARG A 1 90 ? -9.475 11.700 12.145 1.00 94.56 90 ARG A CA 1
ATOM 697 C C . ARG A 1 90 ? -10.833 11.006 12.052 1.00 94.56 90 ARG A C 1
ATOM 699 O O . ARG A 1 90 ? -11.789 11.421 12.700 1.00 94.56 90 ARG A O 1
ATOM 706 N N . LYS A 1 91 ? -10.939 9.947 11.243 1.00 92.12 91 LYS A N 1
ATOM 707 C CA . LYS A 1 91 ? -12.167 9.150 11.142 1.00 92.12 91 LYS A CA 1
ATOM 708 C C . LYS A 1 91 ? -12.492 8.444 12.462 1.00 92.12 91 LYS A C 1
ATOM 710 O O . LYS A 1 91 ? -13.651 8.467 12.867 1.00 92.12 91 LYS A O 1
ATOM 715 N N . LEU A 1 92 ? -11.502 7.831 13.116 1.00 91.19 92 LEU A N 1
ATOM 716 C CA . LEU A 1 92 ? -11.693 7.185 14.421 1.00 91.19 92 LEU A CA 1
ATOM 717 C C . LEU A 1 92 ? -12.034 8.203 15.513 1.00 91.19 92 LEU A C 1
ATOM 719 O O . LEU A 1 92 ? -12.976 7.988 16.271 1.00 91.19 92 LEU A O 1
ATOM 723 N N . GLU A 1 93 ? -11.328 9.332 15.548 1.00 91.94 93 GLU A N 1
ATOM 724 C CA . GLU A 1 93 ? -11.615 10.430 16.478 1.00 91.94 93 GLU A CA 1
ATOM 725 C C . GLU A 1 93 ? -13.041 10.959 16.291 1.00 91.94 93 GLU A C 1
ATOM 727 O O . GLU A 1 93 ? -13.778 11.106 17.262 1.00 91.94 93 GLU A O 1
ATOM 732 N N . SER A 1 94 ? -13.484 11.152 15.044 1.00 91.06 94 SER A N 1
ATOM 733 C CA . SER A 1 94 ? -14.860 11.567 14.754 1.00 91.06 94 SER A CA 1
ATOM 734 C C . SER A 1 94 ? -15.891 10.545 15.242 1.00 91.06 94 SER A C 1
ATOM 736 O O . SER A 1 94 ? -16.923 10.937 15.779 1.00 91.06 94 SER A O 1
ATOM 738 N N . GLN A 1 95 ? -15.625 9.242 15.100 1.00 90.19 95 GLN A N 1
ATOM 739 C CA . GLN A 1 95 ? -16.511 8.196 15.627 1.00 90.19 95 GLN A CA 1
ATOM 740 C C . GLN A 1 95 ? -16.605 8.226 17.157 1.00 90.19 95 GLN A C 1
ATOM 742 O O . GLN A 1 95 ? -17.676 7.941 17.691 1.00 90.19 95 GLN A O 1
ATOM 747 N N . LEU A 1 96 ? -15.515 8.597 17.837 1.00 87.94 96 LEU A N 1
ATOM 748 C CA . LEU A 1 96 ? -15.436 8.711 19.294 1.00 87.94 96 LEU A CA 1
ATOM 749 C C . LEU A 1 96 ? -16.073 10.006 19.835 1.00 87.94 96 LEU A C 1
ATOM 751 O O . LEU A 1 96 ? -16.610 10.024 20.934 1.00 87.94 96 LEU A O 1
ATOM 755 N N . GLN A 1 97 ? -16.037 11.095 19.071 1.00 89.81 97 GLN A N 1
ATOM 756 C CA . GLN A 1 97 ? -16.608 12.386 19.480 1.00 89.81 97 GLN A CA 1
ATOM 757 C C . GLN A 1 97 ? -18.114 12.505 19.205 1.00 89.81 97 GLN A C 1
ATOM 759 O O . GLN A 1 97 ? -18.777 13.412 19.709 1.00 89.81 97 GLN A O 1
ATOM 764 N N . GLN A 1 98 ? -18.680 11.610 18.394 1.00 84.38 98 GLN A N 1
ATOM 765 C CA . GLN A 1 98 ? -20.116 11.585 18.141 1.00 84.38 98 GLN A CA 1
ATOM 766 C C . GLN A 1 98 ? -20.872 11.164 19.411 1.00 84.38 98 GLN A C 1
ATOM 768 O O . GLN A 1 98 ? -20.595 10.112 19.979 1.00 84.38 98 GLN A O 1
ATOM 773 N N . ASN A 1 99 ? -21.909 11.921 19.797 1.00 80.38 99 ASN A N 1
ATOM 774 C CA . ASN A 1 99 ? -22.875 11.570 20.859 1.00 80.38 99 ASN A CA 1
ATOM 775 C C . ASN A 1 99 ? -23.788 10.377 20.472 1.00 80.38 99 ASN A C 1
ATOM 777 O O . ASN A 1 99 ? -24.967 10.320 20.813 1.00 80.38 99 ASN A O 1
ATOM 781 N N . ASN A 1 100 ? -23.265 9.425 19.701 1.00 89.56 100 ASN A N 1
ATOM 782 C CA . ASN A 1 100 ? -23.969 8.250 19.220 1.00 89.56 100 ASN A CA 1
ATOM 783 C C . ASN A 1 100 ? -23.230 6.996 19.695 1.00 89.56 100 ASN A C 1
ATOM 785 O O . ASN A 1 100 ? -22.131 6.692 19.227 1.00 89.56 100 ASN A O 1
ATOM 789 N N . SER A 1 101 ? -23.866 6.231 20.583 1.00 89.88 101 SER A N 1
ATOM 790 C CA . SER A 1 101 ? -23.306 4.997 21.144 1.00 89.88 101 SER A CA 1
ATOM 791 C C . SER A 1 101 ? -22.910 3.976 20.073 1.00 89.88 101 SER A C 1
ATOM 793 O O . SER A 1 101 ? -21.908 3.282 20.224 1.00 89.88 101 SER A O 1
ATOM 795 N N . ARG A 1 102 ? -23.632 3.903 18.949 1.00 90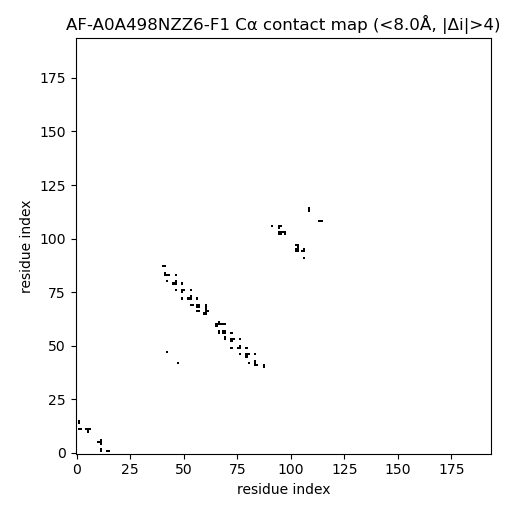.19 102 ARG A N 1
ATOM 796 C CA . ARG A 1 102 ? -23.297 2.999 17.840 1.00 90.19 102 ARG A CA 1
ATOM 797 C C . ARG A 1 102 ? -21.969 3.379 17.184 1.00 90.19 102 ARG A C 1
ATOM 799 O O . ARG A 1 102 ? -21.175 2.488 16.886 1.00 90.19 102 ARG A O 1
ATOM 806 N N . SER A 1 103 ? -21.728 4.673 16.977 1.00 87.88 103 SER A N 1
ATOM 807 C CA . SER A 1 103 ? -20.474 5.183 16.410 1.00 87.88 103 SER A CA 1
ATOM 808 C C . SER A 1 103 ? -19.295 4.940 17.352 1.00 87.88 103 SER A C 1
ATOM 810 O O . SER A 1 103 ? -18.258 4.456 16.897 1.00 87.88 103 SER A O 1
ATOM 812 N N . LEU A 1 104 ? -19.492 5.153 18.661 1.00 92.38 104 LEU A N 1
ATOM 813 C CA . LEU A 1 104 ? -18.511 4.821 19.701 1.00 92.38 104 LEU A CA 1
ATOM 814 C C . LEU A 1 104 ? -18.105 3.344 19.643 1.00 92.38 104 LEU A C 1
ATOM 816 O O . LEU A 1 104 ? -16.924 3.015 19.519 1.00 92.38 104 LEU A O 1
ATOM 820 N N . TRP A 1 105 ? -19.093 2.443 19.667 1.00 90.81 105 TRP A N 1
ATOM 821 C CA . TRP A 1 105 ? -18.853 1.000 19.607 1.00 90.81 105 TRP A CA 1
ATOM 822 C C . TRP A 1 105 ? -18.196 0.567 18.294 1.00 90.81 105 TRP A C 1
ATOM 824 O O . TRP A 1 105 ? -17.392 -0.367 18.286 1.00 90.81 105 TRP A O 1
ATOM 834 N N . GLN A 1 106 ? -18.497 1.243 17.183 1.00 88.75 106 GLN A N 1
ATOM 835 C CA . GLN A 1 106 ? -17.840 0.988 15.904 1.00 88.75 106 GLN A CA 1
ATOM 836 C C . GLN A 1 106 ? -16.362 1.404 15.925 1.00 88.75 106 GLN A C 1
ATOM 838 O O . GLN A 1 106 ? -15.523 0.638 15.446 1.00 88.75 106 GLN A O 1
ATOM 843 N N . GLY A 1 107 ? -16.042 2.566 16.502 1.00 90.44 107 GLY A N 1
ATOM 844 C CA . GLY A 1 107 ? -14.665 3.028 16.688 1.00 90.44 107 GLY A CA 1
ATOM 845 C C . GLY A 1 107 ? -13.869 2.101 17.609 1.00 90.44 107 GLY A C 1
ATOM 846 O O . GLY A 1 107 ? -12.785 1.650 17.242 1.00 90.44 107 GLY A O 1
ATOM 847 N N . LEU A 1 108 ? -14.446 1.712 18.752 1.00 90.25 108 LEU A N 1
ATOM 848 C CA . LEU A 1 108 ? -13.806 0.791 19.698 1.00 90.25 108 LEU A CA 1
ATOM 849 C C . LEU A 1 108 ? -13.527 -0.576 19.061 1.00 90.25 108 LEU A C 1
ATOM 851 O O . LEU A 1 108 ? -12.437 -1.129 19.213 1.00 90.25 108 LEU A O 1
ATOM 855 N N . ARG A 1 109 ? -14.480 -1.100 18.283 1.00 89.06 109 ARG A N 1
ATOM 856 C CA . ARG A 1 109 ? -14.297 -2.341 17.521 1.00 89.06 109 ARG A CA 1
ATOM 857 C C . ARG A 1 109 ? -13.173 -2.230 16.489 1.00 89.06 109 ARG A C 1
ATOM 859 O O . ARG A 1 109 ? -12.449 -3.197 16.284 1.00 89.06 109 ARG A O 1
ATOM 866 N N . ALA A 1 110 ? -13.035 -1.075 15.840 1.00 87.31 110 ALA A N 1
ATOM 867 C CA . ALA A 1 110 ? -11.991 -0.831 14.848 1.00 87.31 110 ALA A CA 1
ATOM 868 C C . ALA A 1 110 ? -10.587 -0.681 15.464 1.00 87.31 110 ALA A C 1
ATOM 870 O O . ALA A 1 110 ? -9.608 -0.965 14.784 1.00 87.31 110 ALA A O 1
ATOM 871 N N . ILE A 1 111 ? -10.479 -0.239 16.721 1.00 87.06 111 ILE A N 1
ATOM 872 C CA . ILE A 1 111 ? -9.199 -0.120 17.444 1.00 87.06 111 ILE A CA 1
ATOM 873 C C . ILE A 1 111 ? -8.764 -1.468 18.026 1.00 87.06 111 ILE A C 1
ATOM 875 O O . ILE A 1 111 ? -7.589 -1.814 17.988 1.00 87.06 111 ILE A O 1
ATOM 879 N N . THR A 1 112 ? -9.718 -2.225 18.564 1.00 88.44 112 THR A N 1
ATOM 880 C CA . THR A 1 112 ? -9.464 -3.508 19.242 1.00 88.44 112 THR A CA 1
ATOM 881 C C . THR A 1 112 ? -9.389 -4.699 18.286 1.00 88.44 112 THR A C 1
ATOM 883 O O . THR A 1 112 ? -9.185 -5.823 18.734 1.00 88.44 112 THR A O 1
ATOM 886 N N . ASP A 1 113 ? -9.621 -4.477 16.986 1.00 82.19 113 ASP A N 1
ATOM 887 C CA . ASP A 1 113 ? -9.841 -5.522 15.978 1.00 82.19 113 ASP A CA 1
ATOM 888 C C . ASP A 1 113 ? -10.901 -6.560 16.395 1.00 82.19 113 ASP A C 1
ATOM 890 O O . ASP A 1 113 ? -10.937 -7.685 15.886 1.00 82.19 113 ASP A O 1
ATOM 894 N N . TYR A 1 114 ? -11.816 -6.177 17.295 1.00 83.50 114 TYR A N 1
ATOM 895 C CA . TYR A 1 114 ? -12.790 -7.093 17.868 1.00 83.50 114 TYR A CA 1
ATOM 896 C C . TYR A 1 114 ? -13.708 -7.656 16.777 1.00 83.50 114 TYR A C 1
ATOM 898 O O . TYR A 1 114 ? -14.426 -6.937 16.069 1.00 83.50 114 TYR A O 1
ATOM 906 N N . LYS A 1 115 ? -13.715 -8.980 16.653 1.00 81.69 115 LYS A N 1
ATOM 907 C CA . LYS A 1 115 ? -14.674 -9.715 15.833 1.00 81.69 115 LYS A CA 1
ATOM 908 C C . LYS A 1 115 ? -15.669 -10.362 16.774 1.00 81.69 115 LYS A C 1
ATOM 910 O O . LYS A 1 115 ? -15.285 -11.142 17.638 1.00 81.69 115 LYS A O 1
ATOM 915 N N . ALA A 1 116 ? -16.943 -10.011 16.605 1.00 77.12 116 ALA A N 1
ATOM 916 C CA . ALA A 1 116 ? -18.004 -10.704 17.315 1.00 77.12 116 ALA A CA 1
ATOM 917 C C . ALA A 1 116 ? -17.895 -12.206 16.989 1.00 77.12 116 ALA A C 1
ATOM 919 O O . ALA A 1 116 ? -17.743 -12.541 15.806 1.00 77.12 116 ALA A O 1
ATOM 920 N N . PRO A 1 117 ? -17.935 -13.093 17.996 1.00 78.56 117 PRO A N 1
ATOM 921 C CA . PRO A 1 117 ? -17.964 -14.527 17.764 1.00 78.56 117 PRO A CA 1
ATOM 922 C C . PRO A 1 117 ? -19.096 -14.879 16.795 1.00 78.56 117 PRO A C 1
ATOM 924 O O . PRO A 1 117 ? -20.212 -14.383 16.921 1.00 78.56 117 PRO A O 1
ATOM 927 N N . THR A 1 118 ? -18.799 -15.718 15.804 1.00 69.69 118 THR A N 1
ATOM 928 C CA . THR A 1 118 ? -19.771 -16.167 14.791 1.00 69.69 118 THR A CA 1
ATOM 929 C C . THR A 1 118 ? -20.755 -17.200 15.349 1.0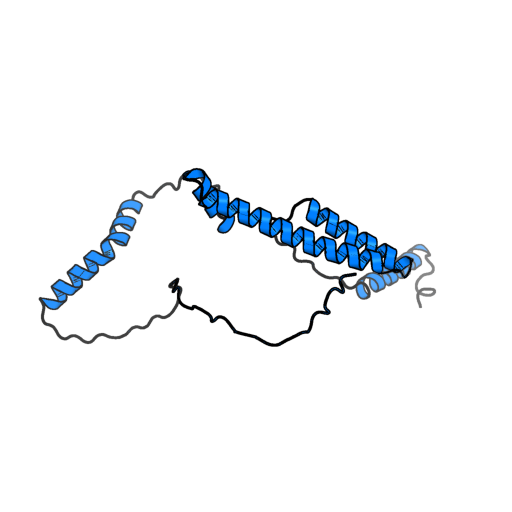0 69.69 118 THR A C 1
ATOM 931 O O . THR A 1 118 ? -21.745 -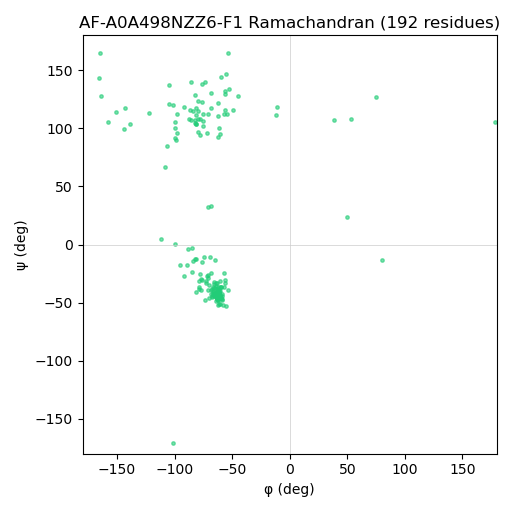17.517 14.698 1.00 69.69 118 THR A O 1
ATOM 934 N N . SER A 1 119 ? -20.494 -17.716 16.552 1.00 61.28 119 SER A N 1
ATOM 935 C CA . SER A 1 119 ? -21.370 -18.650 17.251 1.00 61.28 119 SER A CA 1
ATOM 936 C C . SER A 1 119 ? -22.478 -17.885 17.967 1.00 61.28 119 SER A C 1
ATOM 938 O O . SER A 1 119 ? -22.201 -16.931 18.694 1.00 61.28 119 SER A O 1
ATOM 940 N N . GLY A 1 120 ? -23.720 -18.313 17.726 1.00 56.81 120 GLY A N 1
ATOM 941 C CA . GLY A 1 120 ? -24.938 -17.750 18.300 1.00 56.81 120 GLY A CA 1
ATOM 942 C C . GLY A 1 120 ? -24.906 -17.683 19.823 1.00 56.81 120 GLY A C 1
ATOM 943 O O . GLY A 1 120 ? -24.037 -18.292 20.445 1.00 56.81 120 GLY A O 1
ATOM 944 N N . MET A 1 121 ? -25.849 -16.900 20.368 1.00 55.22 121 MET A N 1
ATOM 945 C CA . MET A 1 121 ? -26.176 -16.771 21.794 1.00 55.22 121 MET A CA 1
ATOM 946 C C . MET A 1 121 ? -25.507 -17.862 22.623 1.00 55.22 121 MET A C 1
ATOM 948 O O . MET A 1 121 ? -25.850 -19.035 22.475 1.00 55.22 121 MET A O 1
ATOM 952 N N . MET A 1 122 ? -24.541 -17.473 23.462 1.00 59.22 122 MET A N 1
ATOM 953 C CA . MET A 1 122 ? -24.044 -18.363 24.501 1.00 59.22 122 MET A CA 1
ATOM 954 C C . MET A 1 122 ? -25.287 -18.906 25.200 1.00 59.22 122 MET A C 1
ATOM 956 O O . MET A 1 122 ? -26.066 -18.120 25.740 1.00 59.22 122 MET A O 1
ATOM 960 N N . ASN A 1 123 ? -25.524 -20.216 25.106 1.00 63.50 123 ASN A N 1
ATOM 961 C CA . ASN A 1 123 ? -26.478 -20.876 25.979 1.00 63.50 123 ASN A CA 1
ATOM 962 C C . ASN A 1 123 ? -25.880 -20.677 27.367 1.00 63.50 123 ASN A C 1
ATOM 964 O O . ASN A 1 123 ? -24.949 -21.387 27.738 1.00 63.50 123 ASN A O 1
ATOM 968 N N . ALA A 1 124 ? -26.284 -19.599 28.039 1.00 65.44 124 ALA A N 1
ATOM 969 C CA . ALA A 1 124 ? -25.871 -19.332 29.396 1.00 65.44 124 ALA A CA 1
ATOM 970 C C . ALA A 1 124 ? -26.290 -20.561 30.193 1.00 65.44 124 ALA A C 1
ATOM 972 O O . ALA A 1 124 ? -27.477 -20.893 30.231 1.00 65.44 124 ALA A O 1
ATOM 973 N N . ASP A 1 125 ? -25.303 -21.276 30.725 1.00 77.50 125 ASP A N 1
ATOM 974 C CA . ASP A 1 125 ? -25.554 -22.403 31.606 1.00 77.50 125 ASP A CA 1
ATOM 975 C C . ASP A 1 125 ? -26.430 -21.915 32.769 1.00 77.50 125 ASP A C 1
ATOM 977 O O . ASP A 1 125 ? -26.324 -20.759 33.193 1.00 77.50 125 ASP A O 1
ATOM 981 N N . VAL A 1 126 ? -27.314 -22.772 33.277 1.00 81.31 126 VAL A N 1
ATOM 982 C CA . VAL A 1 126 ? -28.243 -22.431 34.370 1.00 81.31 126 VAL A CA 1
ATOM 983 C C . VAL A 1 126 ? -27.471 -21.946 35.609 1.00 81.31 126 VAL A C 1
ATOM 985 O O . VAL A 1 126 ? -27.988 -21.159 36.398 1.00 81.31 126 VAL A O 1
ATOM 988 N N . THR A 1 127 ? -26.207 -22.352 35.729 1.00 86.50 127 THR A N 1
ATOM 989 C CA . THR A 1 127 ? -25.256 -22.004 36.792 1.00 86.50 127 THR A CA 1
ATOM 990 C C . THR A 1 127 ? -24.546 -20.657 36.605 1.00 86.50 127 THR A C 1
ATOM 992 O O . THR A 1 127 ? -23.948 -20.158 37.557 1.00 86.50 127 THR A O 1
ATOM 995 N N . LEU A 1 128 ? -24.619 -20.018 35.428 1.00 89.69 128 LEU A N 1
ATOM 996 C CA . LEU A 1 128 ? -23.874 -18.781 35.141 1.00 89.69 128 LEU A CA 1
ATOM 997 C C . LEU A 1 128 ? -24.248 -17.649 36.106 1.00 89.69 128 LEU A C 1
ATOM 999 O O . LEU A 1 128 ? -23.399 -16.854 36.503 1.00 89.69 128 LEU A O 1
ATOM 1003 N N . ALA A 1 129 ? -25.522 -17.569 36.490 1.00 87.38 129 ALA A N 1
ATOM 1004 C CA . ALA A 1 129 ? -25.983 -16.571 37.448 1.00 87.38 129 ALA A CA 1
ATOM 1005 C C . ALA A 1 129 ? -25.320 -16.753 38.827 1.00 87.38 129 ALA A C 1
ATOM 1007 O O . ALA A 1 129 ? -24.902 -15.767 39.436 1.00 87.38 129 ALA A O 1
ATOM 1008 N N . ASP A 1 130 ? -25.162 -17.998 39.286 1.00 90.12 130 ASP A N 1
ATOM 1009 C CA . ASP A 1 130 ? -24.512 -18.319 40.561 1.00 90.12 130 ASP A CA 1
ATOM 1010 C C . ASP A 1 130 ? -22.999 -18.066 40.514 1.00 90.12 130 ASP A C 1
ATOM 1012 O O . ASP A 1 130 ? -22.431 -17.518 41.467 1.00 90.12 130 ASP A O 1
ATOM 1016 N N . GLU A 1 131 ? -22.345 -18.380 39.391 1.00 92.00 131 GLU A N 1
ATOM 1017 C CA . GLU A 1 131 ? -20.935 -18.032 39.173 1.00 92.00 131 GLU A CA 1
ATOM 1018 C C . GLU A 1 131 ? -20.716 -16.516 39.193 1.00 92.00 131 GLU A C 1
ATOM 1020 O O . GLU A 1 131 ? -19.805 -16.035 39.870 1.00 92.00 131 GLU A O 1
ATOM 1025 N N . LEU A 1 132 ? -21.560 -15.744 38.500 1.00 91.19 132 LEU A N 1
ATOM 1026 C CA . LEU A 1 132 ? -21.464 -14.282 38.478 1.00 91.19 132 LEU A CA 1
ATOM 1027 C C . LEU A 1 132 ? -21.711 -13.679 39.862 1.00 91.19 132 LEU A C 1
ATOM 1029 O O . LEU A 1 132 ? -20.961 -12.797 40.286 1.00 91.19 132 LEU A O 1
ATOM 1033 N N . ASN A 1 133 ? -22.715 -14.174 40.586 1.00 90.06 133 ASN A N 1
ATOM 1034 C CA . ASN A 1 133 ? -22.999 -13.730 41.948 1.00 90.06 133 ASN A CA 1
ATOM 1035 C C . ASN A 1 133 ? -21.821 -14.009 42.885 1.00 90.06 133 ASN A C 1
ATOM 1037 O O . ASN A 1 133 ? -21.425 -13.131 43.652 1.00 90.06 133 ASN A O 1
ATOM 1041 N N . THR A 1 134 ? -21.205 -15.187 42.779 1.00 92.00 134 THR A N 1
ATOM 1042 C CA . THR A 1 134 ? -20.011 -15.538 43.560 1.00 92.00 134 THR A CA 1
ATOM 1043 C C . THR A 1 134 ? -18.824 -14.658 43.169 1.00 92.00 134 THR A C 1
ATOM 1045 O O . THR A 1 134 ? -18.121 -14.128 44.031 1.00 92.00 134 THR A O 1
ATOM 1048 N N . PHE A 1 135 ? -18.617 -14.440 41.868 1.00 91.81 135 PHE A N 1
ATOM 1049 C CA . PHE A 1 135 ? -17.531 -13.616 41.356 1.00 91.81 135 PHE A CA 1
ATOM 1050 C C . PHE A 1 135 ? -17.642 -12.174 41.860 1.00 91.81 135 PHE A C 1
ATOM 1052 O O . PHE A 1 135 ? -16.670 -11.661 42.412 1.00 91.81 135 PHE A O 1
ATOM 1059 N N . TYR A 1 136 ? -18.790 -11.513 41.721 1.00 89.56 136 TYR A N 1
ATOM 1060 C CA . TYR A 1 136 ? -18.943 -10.123 42.166 1.00 89.56 136 TYR A CA 1
ATOM 1061 C C . TYR A 1 136 ? -19.103 -9.991 43.689 1.00 89.56 136 TYR A C 1
ATOM 1063 O O . TYR A 1 136 ? -18.630 -9.009 44.259 1.00 89.56 136 TYR A O 1
ATOM 1071 N N . GLY A 1 137 ? -19.672 -10.995 44.364 1.00 89.56 137 GLY A N 1
ATOM 1072 C CA . GLY A 1 137 ? -19.834 -11.026 45.821 1.00 89.56 137 GLY A CA 1
ATOM 1073 C C . GLY A 1 137 ? -18.557 -11.346 46.610 1.00 89.56 137 GLY A C 1
ATOM 1074 O O . GLY A 1 137 ? -18.509 -11.090 47.815 1.00 89.56 137 GLY A O 1
ATOM 1075 N N . ARG A 1 138 ? -17.493 -11.856 45.966 1.00 89.94 138 ARG A N 1
ATOM 1076 C CA . ARG A 1 138 ? -16.256 -12.295 46.651 1.00 89.94 138 ARG A CA 1
ATOM 1077 C C . ARG A 1 138 ? -15.587 -11.216 47.506 1.00 89.94 138 ARG A C 1
ATOM 1079 O O . ARG A 1 138 ? -14.948 -11.533 48.503 1.00 89.94 138 ARG A O 1
ATOM 1086 N N . PHE A 1 139 ? -15.729 -9.947 47.125 1.00 85.56 139 PHE A N 1
ATOM 1087 C CA . PHE A 1 139 ? -15.149 -8.830 47.871 1.00 85.56 139 PHE A CA 1
ATOM 1088 C C . PHE A 1 139 ? -15.901 -8.560 49.179 1.00 85.56 139 PHE A C 1
ATOM 1090 O O . PHE A 1 139 ? -15.284 -8.190 50.174 1.00 85.56 139 PHE A O 1
ATOM 1097 N N . GLU A 1 140 ? -17.214 -8.791 49.206 1.00 86.00 140 GLU A N 1
ATOM 1098 C CA . GLU A 1 140 ? -18.021 -8.664 50.420 1.00 86.00 140 GLU A CA 1
ATOM 1099 C C . GLU A 1 140 ? -17.878 -9.882 51.332 1.00 86.00 140 GLU A C 1
ATOM 1101 O O . GLU A 1 140 ? -17.854 -9.728 52.553 1.00 86.00 140 GLU A O 1
ATOM 1106 N N . ALA A 1 141 ? -17.757 -11.079 50.748 1.00 75.44 141 ALA A N 1
ATOM 1107 C CA . ALA A 1 141 ? -17.497 -12.313 51.487 1.00 75.44 141 ALA A CA 1
ATOM 1108 C C . ALA A 1 141 ? -16.150 -12.234 52.220 1.00 75.44 141 ALA A C 1
ATOM 1110 O O . ALA A 1 141 ? -16.117 -12.333 53.441 1.00 75.44 141 ALA A O 1
ATOM 1111 N N . ALA A 1 142 ? -15.073 -11.876 51.512 1.00 73.62 142 ALA A N 1
ATOM 1112 C CA . ALA A 1 142 ? -13.755 -11.689 52.119 1.00 73.62 142 ALA A CA 1
ATOM 1113 C C . ALA A 1 142 ? -13.737 -10.592 53.204 1.00 73.62 142 ALA A C 1
ATOM 1115 O O . ALA A 1 142 ? -12.988 -10.689 54.176 1.00 73.62 142 ALA A O 1
ATOM 1116 N N . ALA A 1 143 ? -14.566 -9.550 53.071 1.00 73.81 143 ALA A N 1
ATOM 1117 C CA . ALA A 1 143 ? -14.701 -8.506 54.086 1.00 73.81 143 ALA A CA 1
ATOM 1118 C C . ALA A 1 143 ? -15.467 -8.976 55.337 1.00 73.81 143 ALA A C 1
ATOM 1120 O O . ALA A 1 143 ? -15.183 -8.493 56.436 1.00 73.81 143 ALA A O 1
ATOM 1121 N N . LYS A 1 144 ? -16.425 -9.899 55.188 1.00 71.88 144 LYS A N 1
ATOM 1122 C CA . LYS A 1 144 ? -17.128 -10.543 56.310 1.00 71.88 144 LYS A CA 1
ATOM 1123 C C . LYS A 1 144 ? -16.222 -11.547 57.014 1.00 71.88 144 LYS A C 1
ATOM 1125 O O . LYS A 1 144 ? -16.027 -11.412 58.216 1.00 71.88 144 LYS A O 1
ATOM 1130 N N . ASP A 1 145 ? -15.543 -12.406 56.260 1.00 70.31 145 ASP A N 1
ATOM 1131 C CA . ASP A 1 145 ? -14.595 -13.386 56.801 1.00 70.31 145 ASP A CA 1
ATOM 1132 C C . ASP A 1 145 ? -13.443 -12.703 57.566 1.00 70.31 145 ASP A C 1
ATOM 1134 O O . ASP A 1 145 ? -13.023 -13.168 58.624 1.00 70.31 145 ASP A O 1
ATOM 1138 N N . ALA A 1 146 ? -12.970 -11.539 57.096 1.00 64.50 146 ALA A N 1
ATOM 1139 C CA . ALA A 1 146 ? -11.971 -10.730 57.802 1.00 64.50 146 ALA A CA 1
ATOM 1140 C C . ALA A 1 146 ? -12.507 -10.050 59.079 1.00 64.50 146 ALA A C 1
ATOM 1142 O O . ALA A 1 146 ? -11.739 -9.807 60.012 1.00 64.50 146 ALA A O 1
ATOM 1143 N N . LYS A 1 147 ? -13.806 -9.726 59.143 1.00 59.44 147 LYS A N 1
ATOM 1144 C CA . LYS A 1 147 ? -14.442 -9.187 60.357 1.00 59.44 147 LYS A CA 1
ATOM 1145 C C . LYS A 1 147 ? -14.708 -10.276 61.391 1.00 59.44 147 LYS A C 1
ATOM 1147 O O . LYS A 1 147 ? -14.461 -10.042 62.573 1.00 59.44 147 LYS A O 1
ATOM 1152 N N . ASP A 1 148 ? -15.129 -11.453 60.950 1.00 58.41 148 ASP A N 1
ATOM 1153 C CA . ASP A 1 148 ? -15.379 -12.604 61.818 1.00 58.41 148 ASP A CA 1
ATOM 1154 C C . ASP A 1 148 ? -14.060 -13.179 62.372 1.00 58.41 148 ASP A C 1
ATOM 1156 O O . ASP A 1 148 ? -13.979 -13.528 63.552 1.00 58.41 148 ASP A O 1
ATOM 1160 N N . ALA A 1 149 ? -12.977 -13.141 61.583 1.00 58.19 149 ALA A N 1
ATOM 1161 C CA . ALA A 1 149 ? -11.621 -13.455 62.044 1.00 58.19 149 ALA A CA 1
ATOM 1162 C C . ALA A 1 149 ? -11.041 -12.424 63.037 1.00 58.19 149 ALA A C 1
ATOM 1164 O O . ALA A 1 149 ? -10.173 -12.770 63.830 1.00 58.19 149 ALA A O 1
ATOM 1165 N N . ASN A 1 150 ? -11.509 -11.170 63.033 1.00 50.47 150 ASN A N 1
ATOM 1166 C CA . ASN A 1 150 ? -11.102 -10.157 64.021 1.00 50.47 150 ASN A CA 1
ATOM 1167 C C . ASN A 1 150 ? -11.933 -10.240 65.321 1.00 50.47 150 ASN A C 1
ATOM 1169 O O . ASN A 1 150 ? -11.476 -9.832 66.385 1.00 50.47 150 ASN A O 1
ATOM 1173 N N . ALA A 1 151 ? -13.148 -10.797 65.259 1.00 49.06 151 ALA A N 1
ATOM 1174 C CA . ALA A 1 151 ? -13.975 -11.072 66.437 1.00 49.06 151 ALA A CA 1
ATOM 1175 C C . ALA A 1 151 ? -13.532 -12.341 67.196 1.00 49.06 151 ALA A C 1
ATOM 1177 O O . ALA A 1 151 ? -13.748 -12.445 68.404 1.00 49.06 151 ALA A O 1
ATOM 1178 N N . SER A 1 152 ? -12.881 -13.289 66.515 1.00 49.44 152 SER A N 1
ATOM 1179 C CA . SER A 1 152 ? -12.248 -14.458 67.129 1.00 49.44 152 SER A CA 1
ATOM 1180 C C . SER A 1 152 ? -10.745 -14.220 67.267 1.00 49.44 152 SER A C 1
ATOM 1182 O O . SER A 1 152 ? -9.967 -14.480 66.356 1.00 49.44 152 SER A O 1
ATOM 1184 N N . GLY A 1 153 ? -10.321 -13.682 68.412 1.00 45.28 153 GLY A N 1
ATOM 1185 C CA . GLY A 1 153 ? -8.905 -13.530 68.733 1.00 45.28 153 GLY A CA 1
ATOM 1186 C C . GLY A 1 153 ? -8.189 -14.883 68.763 1.00 45.28 153 GLY A C 1
ATOM 1187 O O . GLY A 1 153 ? -8.171 -15.554 69.791 1.00 45.28 153 GLY A O 1
ATOM 1188 N N . ALA A 1 154 ? -7.566 -15.265 67.652 1.00 37.44 154 ALA A N 1
ATOM 1189 C CA . ALA A 1 154 ? -6.624 -16.371 67.581 1.00 37.44 154 ALA A CA 1
ATOM 1190 C C . ALA A 1 154 ? -5.448 -15.970 66.683 1.00 37.44 154 ALA A C 1
ATOM 1192 O O . ALA A 1 154 ? -5.539 -15.956 65.457 1.00 37.44 154 ALA A O 1
ATOM 1193 N N . ASN A 1 155 ? -4.321 -15.645 67.322 1.00 52.53 155 ASN A N 1
ATOM 1194 C CA . ASN A 1 155 ? -3.015 -15.608 66.672 1.00 52.53 155 ASN A CA 1
ATOM 1195 C C . ASN A 1 155 ? -2.733 -16.992 66.068 1.00 52.53 155 ASN A C 1
ATOM 1197 O O . ASN A 1 155 ? -2.521 -17.956 66.801 1.00 52.53 155 ASN A O 1
ATOM 1201 N N . GLY A 1 156 ? -2.709 -17.075 64.740 1.00 37.53 156 GLY A N 1
ATOM 1202 C CA . GLY A 1 156 ? -2.332 -18.267 63.989 1.00 37.53 156 GLY A CA 1
ATOM 1203 C C . GLY A 1 156 ? -1.567 -17.860 62.737 1.00 37.53 156 GLY A C 1
ATOM 1204 O O . GLY A 1 156 ? -2.079 -17.126 61.898 1.00 37.53 156 GLY A O 1
ATOM 1205 N N . CYS A 1 157 ? -0.312 -18.291 62.671 1.00 37.41 157 CYS A N 1
ATOM 1206 C CA . CYS A 1 157 ? 0.703 -17.954 61.682 1.00 37.41 157 CYS A CA 1
ATOM 1207 C C . CYS A 1 157 ? 0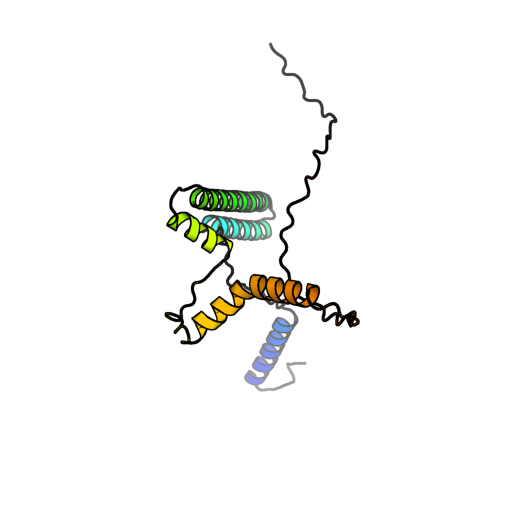.193 -17.981 60.230 1.00 37.41 157 CYS A C 1
ATOM 1209 O O . CYS A 1 157 ? -0.329 -18.992 59.762 1.00 37.41 157 CYS A O 1
ATOM 1211 N N . ARG A 1 158 ? 0.426 -16.889 59.492 1.00 38.00 158 ARG A N 1
ATOM 1212 C CA . ARG A 1 158 ? 0.310 -16.865 58.030 1.00 38.00 158 ARG A CA 1
ATOM 1213 C C . ARG A 1 158 ? 1.525 -17.581 57.442 1.00 38.00 158 ARG A C 1
ATOM 1215 O O . ARG A 1 158 ? 2.644 -17.093 57.573 1.00 38.00 158 ARG A O 1
ATOM 1222 N N . HIS A 1 159 ? 1.296 -18.732 56.817 1.00 35.81 159 HIS A N 1
ATOM 1223 C CA . HIS A 1 159 ? 2.221 -19.277 55.833 1.00 35.81 159 HIS A CA 1
ATOM 1224 C C . HIS A 1 159 ? 2.024 -18.479 54.544 1.00 35.81 159 HIS A C 1
ATOM 1226 O O . HIS A 1 159 ? 0.904 -18.364 54.041 1.00 35.81 159 HIS A O 1
ATOM 1232 N N . GLU A 1 160 ? 3.099 -17.871 54.060 1.00 45.84 160 GLU A N 1
ATOM 1233 C CA . GLU A 1 160 ? 3.119 -17.220 52.760 1.00 45.84 160 GLU A CA 1
ATOM 1234 C C . GLU A 1 160 ? 3.332 -18.280 51.687 1.00 45.84 160 GLU A C 1
ATOM 1236 O O . GLU A 1 160 ? 4.451 -18.746 51.492 1.00 45.84 160 GLU A O 1
ATOM 1241 N N . ASP A 1 161 ? 2.266 -18.637 50.974 1.00 33.88 161 ASP A N 1
ATOM 1242 C CA . ASP A 1 161 ? 2.395 -19.356 49.711 1.00 33.88 161 ASP A CA 1
ATOM 1243 C C . ASP A 1 161 ? 2.259 -18.349 48.572 1.00 33.88 161 ASP A C 1
ATOM 1245 O O . ASP A 1 161 ? 1.184 -18.014 48.073 1.00 33.88 161 ASP A O 1
ATOM 1249 N N . THR A 1 162 ? 3.419 -17.821 48.197 1.00 47.78 162 THR A N 1
ATOM 1250 C CA . THR A 1 162 ? 3.625 -17.047 46.980 1.00 47.78 162 THR A CA 1
ATOM 1251 C C . THR A 1 162 ? 3.569 -17.988 45.773 1.00 47.78 162 THR A C 1
ATOM 1253 O O . THR A 1 162 ? 4.562 -18.595 45.384 1.00 47.78 162 THR A O 1
ATOM 1256 N N . ALA A 1 163 ? 2.402 -18.094 45.134 1.00 35.44 163 ALA A N 1
ATOM 1257 C CA . ALA A 1 163 ? 2.294 -18.623 43.774 1.00 35.44 163 ALA A CA 1
ATOM 1258 C C . ALA A 1 163 ? 2.175 -17.455 42.784 1.00 35.44 163 ALA A C 1
ATOM 1260 O O . ALA A 1 163 ? 1.146 -16.803 42.629 1.00 35.44 163 ALA A O 1
ATOM 1261 N N . SER A 1 164 ? 3.320 -17.179 42.178 1.00 40.22 164 SER A N 1
ATOM 1262 C CA . SER A 1 164 ? 3.642 -16.108 41.248 1.00 40.22 164 SER A CA 1
ATOM 1263 C C . SER A 1 164 ? 3.041 -16.314 39.845 1.00 40.22 164 SER A C 1
ATOM 1265 O O . SER A 1 164 ? 3.165 -17.398 39.286 1.00 40.22 164 SER A O 1
ATOM 1267 N N . THR A 1 165 ? 2.550 -15.207 39.258 1.00 39.22 165 THR A N 1
ATOM 1268 C CA . THR A 1 165 ? 2.542 -14.866 37.808 1.00 39.22 165 THR A CA 1
ATOM 1269 C C . THR A 1 165 ? 1.539 -15.602 36.897 1.00 39.22 165 THR A C 1
ATOM 1271 O O . THR A 1 165 ? 1.540 -16.820 36.824 1.00 39.22 165 THR A O 1
ATOM 1274 N N . GLY A 1 166 ? 0.675 -14.969 36.088 1.00 37.47 166 GLY A N 1
ATOM 1275 C CA . GLY A 1 166 ? 0.433 -13.574 35.674 1.00 37.47 166 GLY A CA 1
ATOM 1276 C C . GLY A 1 166 ? -0.973 -13.502 35.020 1.00 37.47 166 GLY A C 1
ATOM 1277 O O . GLY A 1 166 ? -1.572 -14.533 34.741 1.00 37.47 166 GLY A O 1
ATOM 1278 N N . ASN A 1 167 ? -1.651 -12.377 34.795 1.00 42.84 167 ASN A N 1
ATOM 1279 C CA . ASN A 1 167 ? -1.213 -11.051 34.383 1.00 42.84 167 ASN A CA 1
ATOM 1280 C C . ASN A 1 167 ? -2.196 -10.013 34.954 1.00 42.84 167 ASN A C 1
ATOM 1282 O O . ASN A 1 167 ? -3.353 -9.958 34.534 1.00 42.84 167 ASN A O 1
ATOM 1286 N N . THR A 1 168 ? -1.747 -9.164 35.874 1.00 35.53 168 THR A N 1
ATOM 1287 C CA . THR A 1 168 ? -2.519 -7.991 36.301 1.00 35.53 168 THR A CA 1
ATOM 1288 C C . THR A 1 168 ? -2.225 -6.853 35.329 1.00 35.53 168 THR A C 1
ATOM 1290 O O . THR A 1 168 ? -1.132 -6.290 35.331 1.00 35.53 168 THR A O 1
ATOM 1293 N N . PHE A 1 169 ? -3.187 -6.525 34.469 1.00 36.69 169 PHE A N 1
ATOM 1294 C CA . PHE A 1 169 ? -3.116 -5.353 33.601 1.00 36.69 169 PHE A CA 1
ATOM 1295 C C . PHE A 1 169 ? -3.453 -4.102 34.426 1.00 36.69 169 PHE A C 1
ATOM 1297 O O . PHE A 1 169 ? -4.620 -3.780 34.634 1.00 36.69 169 PHE A O 1
ATOM 1304 N N . ILE A 1 170 ? -2.419 -3.435 34.940 1.00 41.72 170 ILE A N 1
ATOM 1305 C CA . ILE A 1 170 ? -2.518 -2.114 35.569 1.00 41.72 170 ILE A CA 1
ATOM 1306 C C . ILE A 1 170 ? -2.118 -1.079 34.517 1.00 41.72 170 ILE A C 1
ATOM 1308 O O . ILE A 1 170 ? -0.956 -1.024 34.118 1.00 41.72 170 ILE A O 1
ATOM 1312 N N . ILE A 1 171 ? -3.065 -0.257 34.059 1.00 34.69 171 ILE A N 1
ATOM 1313 C CA . ILE A 1 171 ? -2.729 0.977 33.341 1.00 34.69 171 ILE A CA 1
ATOM 1314 C C . ILE A 1 171 ? -2.426 2.022 34.412 1.00 34.69 171 ILE A C 1
ATOM 1316 O O . ILE A 1 171 ? -3.336 2.519 35.069 1.00 34.69 171 ILE A O 1
ATOM 1320 N N . SER A 1 172 ? -1.145 2.323 34.599 1.00 42.69 172 SER A N 1
ATOM 1321 C CA . SER A 1 172 ? -0.701 3.488 35.358 1.00 42.69 172 SER A CA 1
ATOM 1322 C C . SER A 1 172 ? -0.340 4.578 34.350 1.00 42.69 172 SER A C 1
ATOM 1324 O O . SER A 1 172 ? 0.674 4.472 33.663 1.00 42.69 172 SER A O 1
ATOM 1326 N N . GLU A 1 173 ? -1.184 5.601 34.218 1.00 47.66 173 GLU A N 1
ATOM 1327 C CA . GLU A 1 173 ? -0.833 6.831 33.505 1.00 47.66 173 GLU A CA 1
ATOM 1328 C C . GLU A 1 173 ? 0.006 7.710 34.431 1.00 47.66 173 GLU A C 1
ATOM 1330 O O . GLU A 1 173 ? -0.549 8.430 35.245 1.00 47.66 173 GLU A O 1
ATOM 1335 N N . HIS A 1 174 ? 1.329 7.649 34.308 1.00 40.38 174 HIS A N 1
ATOM 1336 C CA . HIS A 1 174 ? 2.229 8.753 34.643 1.00 40.38 174 HIS A CA 1
ATOM 1337 C C . HIS A 1 174 ? 3.540 8.544 33.877 1.00 40.38 174 HIS A C 1
ATOM 1339 O O . HIS A 1 174 ? 4.317 7.661 34.219 1.00 40.38 174 HIS A O 1
ATOM 1345 N N . ASP A 1 175 ? 3.763 9.334 32.824 1.00 34.91 175 ASP A N 1
ATOM 1346 C CA . ASP A 1 175 ? 4.891 10.265 32.861 1.00 34.91 175 ASP A CA 1
ATOM 1347 C C . ASP A 1 175 ? 4.793 11.352 31.786 1.00 34.91 175 ASP A C 1
ATOM 1349 O O . ASP A 1 175 ? 4.617 11.107 30.591 1.00 34.91 175 ASP A O 1
ATOM 1353 N N . GLN A 1 176 ? 4.919 12.581 32.274 1.00 47.53 176 GLN A N 1
ATOM 1354 C CA . GLN A 1 176 ? 5.076 13.814 31.529 1.00 47.53 176 GLN A CA 1
ATOM 1355 C C . GLN A 1 176 ? 6.561 13.944 31.171 1.00 47.53 176 GLN A C 1
ATOM 1357 O O . GLN A 1 176 ? 7.373 14.258 32.038 1.00 47.53 176 GLN A O 1
ATOM 1362 N N . THR A 1 177 ? 6.946 13.754 29.910 1.00 39.81 177 THR A N 1
ATOM 1363 C CA . THR A 1 177 ? 8.303 14.097 29.461 1.00 39.81 177 THR A CA 1
ATOM 1364 C C . THR A 1 177 ? 8.318 15.468 28.794 1.00 39.81 177 THR A C 1
ATOM 1366 O O . THR A 1 177 ? 7.953 15.651 27.638 1.00 39.81 177 THR A O 1
ATOM 1369 N N . VAL A 1 178 ? 8.671 16.446 29.632 1.00 38.78 178 VAL A N 1
ATOM 1370 C CA . VAL A 1 178 ? 9.727 17.449 29.419 1.00 38.78 178 VAL A CA 1
ATOM 1371 C C . VAL A 1 178 ? 9.865 17.995 27.992 1.00 38.78 178 VAL A C 1
ATOM 1373 O O . VAL A 1 178 ? 10.418 17.367 27.094 1.00 38.78 178 VAL A O 1
ATOM 1376 N N . LEU A 1 179 ? 9.424 19.247 27.855 1.00 33.88 179 LEU A N 1
ATOM 1377 C CA . LEU A 1 179 ? 9.886 20.209 26.860 1.00 33.88 179 LEU A CA 1
ATOM 1378 C C . LEU A 1 179 ? 11.412 20.339 26.952 1.00 33.88 179 LEU A C 1
ATOM 1380 O O . LEU A 1 179 ? 11.922 20.876 27.934 1.00 33.88 179 LEU A O 1
ATOM 1384 N N . ASP A 1 180 ? 12.117 19.876 25.926 1.00 37.72 180 ASP A N 1
ATOM 1385 C CA . ASP A 1 180 ? 13.506 20.253 25.692 1.00 37.72 180 ASP A CA 1
ATOM 1386 C C . ASP A 1 180 ? 13.523 21.613 24.980 1.00 37.72 180 ASP A C 1
ATOM 1388 O O . ASP A 1 180 ? 13.053 21.761 23.847 1.00 37.72 180 ASP A O 1
ATOM 1392 N N . GLN A 1 181 ? 13.995 22.632 25.697 1.00 37.56 181 GLN A N 1
ATOM 1393 C CA . GLN A 1 181 ? 14.376 23.915 25.126 1.00 37.56 181 GLN A CA 1
ATOM 1394 C C . GLN A 1 181 ? 15.725 23.737 24.425 1.00 37.56 181 GLN A C 1
ATOM 1396 O O . GLN A 1 181 ? 16.768 23.756 25.066 1.00 37.56 181 GLN A O 1
ATOM 1401 N N . GLY A 1 182 ? 15.693 23.622 23.100 1.00 36.38 182 GLY A N 1
ATOM 1402 C CA . GLY A 1 182 ? 16.854 23.822 22.236 1.00 36.38 182 GLY A CA 1
ATOM 1403 C C . GLY A 1 182 ? 16.729 25.144 21.485 1.00 36.38 182 GLY A C 1
ATOM 1404 O O . GLY A 1 182 ? 16.225 25.175 20.365 1.00 36.38 182 GLY A O 1
ATOM 1405 N N . GLN A 1 183 ? 17.150 26.233 22.126 1.00 34.78 183 GLN A N 1
ATOM 1406 C CA . GLN A 1 183 ? 17.541 27.481 21.471 1.00 34.78 183 GLN A CA 1
ATOM 1407 C C . GLN A 1 183 ? 18.968 27.278 20.938 1.00 34.78 183 GLN A C 1
ATOM 1409 O O . GLN A 1 183 ? 19.824 26.916 21.734 1.00 34.78 183 GLN A O 1
ATOM 1414 N N . GLU A 1 184 ? 19.195 27.474 19.633 1.00 39.72 184 GLU A N 1
ATOM 1415 C CA . GLU A 1 184 ? 20.347 28.203 19.053 1.00 39.72 184 GLU A CA 1
ATOM 1416 C C . GLU A 1 184 ? 20.290 28.196 17.505 1.00 39.72 184 GLU A C 1
ATOM 1418 O O . GLU A 1 184 ? 20.476 27.184 16.833 1.00 39.72 184 GLU A O 1
ATOM 1423 N N . ASP A 1 185 ? 19.923 29.367 16.977 1.00 37.81 185 ASP A N 1
ATOM 1424 C CA . ASP A 1 185 ? 20.572 30.137 15.909 1.00 37.81 185 ASP A CA 1
ATOM 1425 C C . ASP A 1 185 ? 20.898 29.494 14.548 1.00 37.81 185 ASP A C 1
ATOM 1427 O O . ASP A 1 185 ? 21.897 28.805 14.368 1.00 37.81 185 ASP A O 1
ATOM 1431 N N . CYS A 1 186 ? 20.131 29.899 13.524 1.00 36.91 186 CYS A N 1
ATOM 1432 C CA . CYS A 1 186 ? 20.617 30.056 12.149 1.00 36.91 186 CYS A CA 1
ATOM 1433 C C . CYS A 1 186 ? 19.930 31.262 11.476 1.00 36.91 186 CYS A C 1
ATOM 1435 O O . CYS A 1 186 ? 18.785 31.199 11.030 1.00 36.91 186 CYS A O 1
ATOM 1437 N N . GLU A 1 187 ? 20.680 32.360 11.465 1.00 39.88 187 GLU A N 1
ATOM 1438 C CA . GLU A 1 187 ? 20.676 33.525 10.574 1.00 39.88 187 GLU A CA 1
ATOM 1439 C C . GLU A 1 187 ? 19.823 33.403 9.290 1.00 39.88 187 GLU A C 1
ATOM 1441 O O . GLU A 1 187 ? 20.084 32.581 8.410 1.00 39.88 187 GLU A O 1
ATOM 1446 N N . GLY A 1 188 ? 18.813 34.268 9.157 1.00 45.25 188 GLY A N 1
ATOM 1447 C CA . GLY A 1 188 ? 18.079 34.494 7.909 1.00 45.25 188 GLY A CA 1
ATOM 1448 C C . GLY A 1 188 ? 18.501 35.825 7.268 1.00 45.25 188 GLY A C 1
ATOM 1449 O O . GLY A 1 188 ? 18.630 36.815 7.991 1.00 45.25 188 GLY A O 1
ATOM 1450 N N . PRO A 1 189 ? 18.703 35.904 5.939 1.00 54.81 189 PRO A N 1
ATOM 1451 C CA . PRO A 1 189 ? 19.080 37.153 5.289 1.00 54.81 189 PRO A CA 1
ATOM 1452 C C . PRO A 1 189 ? 17.881 38.107 5.162 1.00 54.81 189 PRO A C 1
ATOM 1454 O O . PRO A 1 189 ? 16.766 37.702 4.828 1.00 54.81 189 PRO A O 1
ATOM 1457 N N . GLN A 1 190 ? 18.139 39.393 5.424 1.00 56.88 190 GLN A N 1
ATOM 1458 C CA . GLN A 1 190 ? 17.186 40.496 5.291 1.00 56.88 190 GLN A CA 1
ATOM 1459 C C . GLN A 1 190 ? 16.654 40.651 3.852 1.00 56.88 190 GLN A C 1
ATOM 1461 O O . GLN A 1 190 ? 17.431 40.544 2.903 1.00 56.88 190 GLN A O 1
ATOM 1466 N N . PRO A 1 191 ? 15.376 41.027 3.664 1.00 54.78 191 PRO A N 1
ATOM 1467 C CA . PRO A 1 191 ? 14.896 41.545 2.391 1.00 54.78 191 PRO A CA 1
ATOM 1468 C C . PRO A 1 191 ? 15.234 43.039 2.251 1.00 54.78 191 PRO A C 1
ATOM 1470 O O . PRO A 1 191 ? 14.760 43.882 3.015 1.00 54.78 191 PRO A O 1
ATOM 1473 N N . SER A 1 192 ? 16.046 43.365 1.246 1.00 55.53 192 SER A N 1
ATOM 1474 C CA . SER A 1 192 ? 16.292 44.728 0.777 1.00 55.53 192 SER A CA 1
ATOM 1475 C C . SER A 1 192 ? 15.036 45.299 0.115 1.00 55.53 192 SER A C 1
ATOM 1477 O O . SER A 1 192 ? 14.571 44.784 -0.900 1.00 55.53 192 SER A O 1
ATOM 1479 N N . GLN A 1 193 ? 14.513 46.374 0.699 1.00 49.72 193 GLN A N 1
ATOM 1480 C CA . GLN A 1 193 ? 13.556 47.284 0.077 1.00 49.72 193 GLN A CA 1
ATOM 1481 C C . GLN A 1 193 ? 14.330 48.311 -0.759 1.00 49.72 193 GLN A C 1
ATOM 1483 O O . GLN A 1 193 ? 15.072 49.112 -0.186 1.00 49.72 193 GLN A O 1
ATOM 1488 N N . GLN A 1 194 ? 14.150 48.282 -2.080 1.00 50.28 194 GLN A N 1
ATOM 1489 C CA . GLN A 1 194 ? 14.057 49.452 -2.965 1.00 50.28 194 GLN A CA 1
ATOM 1490 C C . GLN A 1 194 ? 13.563 49.018 -4.344 1.00 50.28 194 GLN A C 1
ATOM 1492 O O . GLN A 1 194 ? 14.094 48.012 -4.865 1.00 50.28 194 GLN A O 1
#

pLDDT: mean 75.93, std 21.28, range [33.88, 98.12]

Foldseek 3Di:
DLVPPDPDPVVSVCVVVVVVVVVCVVPDDDDDDDDDPCPPPLDDVQLVVLVVQLVVLVVVCVVVVDCVSNVVSVVSNVVSSVVSVVVVVVQLVVLCPDPDVVSNVVSVCSVVVDDDDPDPDDPCPPCNVVVVCCVVCVVVVVVVVVVVCVVDDDDDDDDDDDPDDDDDDDDDDDDDDDDDDDDDDDDDDDDDDD

Organism: Labeo rohita (NCBI:txid84645)

Secondary structure (DSSP, 8-state):
-GGGS-S-HHHHHHHHHHHHHHHHHHHS--------S---TT--HHHHHHHHHHHHHHHHHHHHS--HHHHHHHHHHHHHHHHHHHHHHHHHHHHHHSS-HHHHHHHHHHHTT----SS-S----TTHHHHHHHHHHHHHHHHHHHHHHHHS------------------------------------PPPP--

Sequence (194 aa):
MFRNSSDDVNVFTEAVVGFIGKLADDTALKTTIRTFPNQKPWVDKTIRDALRSRTAAYNAGLASGDMVPYKAASYNVRKAVKEAKQHYGRKLESQLQQNNSRSLWQGLRAITDYKAPTSGMMNADVTLADELNTFYGRFEAAAKDAKDANASGANGCRHEDTASTGNTFIISEHDQTVLDQGQEDCEGPQPSQQ

Radius of gyration: 34.13 Å; Cα contacts (8 Å, |Δi|>4): 59; chains: 1; bounding box: 59×91×96 Å

Solvent-accessible surface area (backbone atoms only — not comparable to full-atom values): 12373 Å² total; per-residue (Å²): 120,69,86,78,72,46,93,47,66,66,61,36,50,51,54,52,52,50,50,51,49,49,50,50,60,75,67,49,84,84,75,86,80,87,80,69,98,69,73,55,89,51,70,52,69,67,47,53,51,31,49,51,49,23,53,52,29,43,56,50,17,71,77,70,70,53,55,65,62,23,56,53,29,51,49,48,35,56,50,44,50,53,52,32,48,50,53,46,47,55,52,43,50,52,24,59,70,43,99,39,72,69,40,33,53,50,31,52,32,68,75,67,67,62,71,80,74,90,66,70,81,77,79,73,54,93,57,50,63,58,53,51,50,51,64,71,42,44,66,58,50,55,53,47,54,55,49,56,54,66,73,49,88,66,95,69,87,83,80,84,81,85,82,79,87,84,81,87,88,74,88,78,92,78,83,86,82,74,88,80,86,80,86,81,89,81,91,76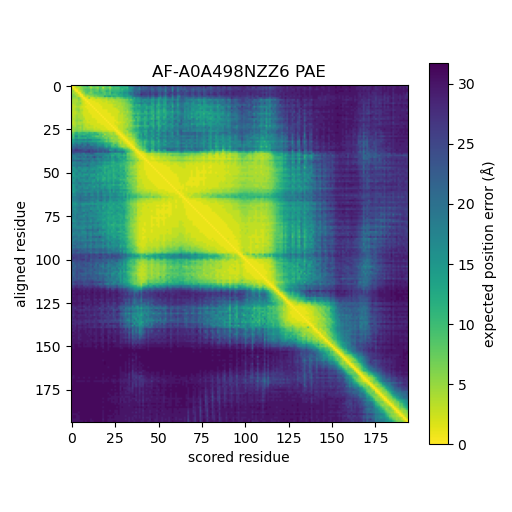,86,81,84,84,88,130